Protein AF-A0A6A4VMT6-F1 (afdb_monomer_lite)

Organism: Amphibalanus amphitrite (NCBI:txid1232801)

Sequence (220 aa):
MRPSASLLRFSLVLNACLLFSYGVWYMHQSTVVGFVPEPTAQAAPVARTESYRKAKHLTYPVNVLRNVARETVMTHYVLPSDVELYPSEGLAEQFIDMAKEWTFSKETQQMDVFHVGKRHPPFEKWEPIYICTNQEPAYDERLTWEGKMDKMGQGYTLCIQDYDFMILNNAFLVHKPGIKKYKPDKWRDTLVSKQRRFILSAEKLELERMFGRRKQCNLS

pLDDT: mean 72.96, std 23.83, range [26.11, 97.06]

Secondary structure (DSSP, 8-state):
-PPP----------------S-------S-------PPP---------PPPHHHHTT----HHHHHHHHHHH--SS-B----TTEEPPTTHHHHHHHHGGGTTTS---SS--EEEEE-S-TT-TT------B-SSSPPP-TT--GGGS-TTHHHHHHHHHTT--EEEETT---EETTSSPPP---HHHHHHHHHHHHHIIIIIHHHHHHHH---TT----

Foldseek 3Di:
DDDDDDDDDDDDDPDPPPPDDDDDDDDDDDDDDDDDDDPPPPDPPDDPDDDPCRVVVHFAQVLVVVQVCQVPDPDQKDFDDDPQWDPDDCCVVVVVVVCVVVPPDDDDPDKDQPDKDACFPPNLVPQDRAIDGSPQDGFDSVDTVLLVCRCSLSSLLCRLQPDIDRDIPPDDIDGPPDDDDDDDDPSSVVSNVVVVCCCVPPSVVVSCVPRNDDPRGDRD

Radius of gyration: 21.59 Å; chains: 1; bounding box: 63×49×47 Å

Structure (mmCIF, N/CA/C/O backbone):
data_AF-A0A6A4VMT6-F1
#
_entry.id   AF-A0A6A4VMT6-F1
#
loop_
_atom_site.group_PDB
_atom_site.id
_atom_site.type_symbol
_atom_site.label_atom_id
_atom_site.label_alt_id
_atom_site.label_comp_id
_atom_site.label_asym_id
_atom_site.label_entity_id
_atom_site.label_seq_id
_atom_site.pdbx_PDB_ins_code
_atom_site.Cartn_x
_atom_site.Cartn_y
_atom_site.Cartn_z
_atom_site.occupancy
_atom_site.B_iso_or_equiv
_atom_site.auth_seq_id
_atom_site.auth_comp_id
_atom_site.auth_asym_id
_atom_site.auth_atom_id
_atom_site.pdbx_PDB_model_num
ATOM 1 N N . MET A 1 1 ? -34.919 -7.085 1.263 1.00 31.53 1 MET A N 1
ATOM 2 C CA . MET A 1 1 ? -34.696 -7.229 2.717 1.00 31.53 1 MET A CA 1
ATOM 3 C C . MET A 1 1 ? -33.212 -7.472 2.935 1.00 31.53 1 MET A C 1
ATOM 5 O O . MET A 1 1 ? -32.685 -8.410 2.358 1.00 31.53 1 MET A O 1
ATOM 9 N N . ARG A 1 2 ? -32.523 -6.570 3.642 1.00 27.50 2 ARG A N 1
ATOM 10 C CA . ARG A 1 2 ? -31.093 -6.690 3.975 1.00 27.50 2 ARG A CA 1
ATOM 11 C C . ARG A 1 2 ? -30.975 -7.352 5.352 1.00 27.50 2 ARG A C 1
ATOM 13 O O . ARG A 1 2 ? -31.704 -6.908 6.239 1.00 27.50 2 ARG A O 1
ATOM 20 N N . PRO A 1 3 ? -30.089 -8.331 5.579 1.00 29.89 3 PRO A N 1
ATOM 21 C CA . PRO A 1 3 ? -29.742 -8.705 6.937 1.00 29.89 3 PRO A CA 1
ATOM 22 C C . PRO A 1 3 ? -28.788 -7.657 7.519 1.00 29.89 3 PRO A C 1
ATOM 24 O O . PRO A 1 3 ? -27.796 -7.272 6.901 1.00 29.89 3 PRO A O 1
ATOM 27 N N . SER A 1 4 ? -29.149 -7.181 8.705 1.00 31.58 4 SER A N 1
ATOM 28 C CA . SER A 1 4 ? -28.313 -6.414 9.623 1.00 31.58 4 SER A CA 1
ATOM 29 C C . SER A 1 4 ? -27.162 -7.301 10.107 1.00 31.58 4 SER A C 1
ATOM 31 O O . SER A 1 4 ? -27.402 -8.423 10.546 1.00 31.58 4 SER A O 1
ATOM 33 N N . ALA A 1 5 ? -25.925 -6.814 10.005 1.00 32.22 5 ALA A N 1
ATOM 34 C CA . ALA A 1 5 ? -24.754 -7.475 10.563 1.00 32.22 5 ALA A CA 1
ATOM 35 C C . ALA A 1 5 ? -24.322 -6.731 11.830 1.00 32.22 5 ALA A C 1
ATOM 37 O O . ALA A 1 5 ? -23.569 -5.762 11.783 1.00 32.22 5 ALA A O 1
ATOM 38 N N . SER A 1 6 ? -24.821 -7.197 12.968 1.00 32.19 6 SER A N 1
ATOM 39 C CA . SER A 1 6 ? -24.225 -6.970 14.276 1.00 32.19 6 SER A CA 1
ATOM 40 C C . SER A 1 6 ? -23.925 -8.336 14.887 1.00 32.19 6 SER A C 1
ATOM 42 O O . SER A 1 6 ? -24.836 -9.125 15.112 1.00 32.19 6 SER A O 1
ATOM 44 N N . LEU A 1 7 ? -22.638 -8.630 15.100 1.00 32.06 7 LEU A N 1
ATOM 45 C CA . LEU A 1 7 ? -22.076 -9.157 16.353 1.00 32.06 7 LEU A CA 1
ATOM 46 C C . LEU A 1 7 ? -20.673 -9.740 16.134 1.00 32.06 7 LEU A C 1
ATOM 48 O O . LEU A 1 7 ? -20.460 -10.680 15.372 1.00 32.06 7 LEU A O 1
ATOM 52 N N . LEU A 1 8 ? -19.738 -9.160 16.886 1.00 29.42 8 LEU A N 1
ATOM 53 C CA . LEU A 1 8 ? -18.395 -9.644 17.171 1.00 29.42 8 LEU A CA 1
ATOM 54 C C . LEU A 1 8 ? -18.398 -11.077 17.722 1.00 29.42 8 LEU A C 1
ATOM 56 O O . LEU A 1 8 ? -19.132 -11.367 18.667 1.00 29.42 8 LEU A O 1
ATOM 60 N N . ARG A 1 9 ? -17.454 -11.904 17.258 1.00 29.30 9 ARG A N 1
ATOM 61 C CA . ARG A 1 9 ? -16.748 -12.886 18.099 1.00 29.30 9 ARG A CA 1
ATOM 62 C C . ARG A 1 9 ? -15.278 -12.952 17.682 1.00 29.30 9 ARG A C 1
ATOM 64 O O . ARG A 1 9 ? -14.960 -13.259 16.540 1.00 29.30 9 ARG A O 1
ATOM 71 N N . PHE A 1 10 ? -14.405 -12.631 18.634 1.00 26.11 10 PHE A N 1
ATOM 72 C CA . PHE A 1 10 ? -12.957 -12.800 18.561 1.00 26.11 10 PHE A CA 1
ATOM 73 C C . PHE A 1 10 ? -12.576 -14.282 18.461 1.00 26.11 10 PHE A C 1
ATOM 75 O O . PHE A 1 10 ? -13.151 -15.105 19.168 1.00 26.11 10 PHE A O 1
ATOM 82 N N . SER A 1 11 ? -11.529 -14.573 17.688 1.00 26.58 11 SER A N 1
ATOM 83 C CA . SER A 1 11 ? -10.525 -15.583 18.038 1.00 26.58 11 SER A CA 1
ATOM 84 C C . SER A 1 11 ? -9.233 -15.305 17.267 1.00 26.58 11 SER A C 1
ATOM 86 O O . SER A 1 11 ? -9.195 -15.388 16.041 1.00 26.58 11 SER A O 1
ATOM 88 N N . LEU A 1 12 ? -8.174 -14.972 18.012 1.00 27.58 12 LEU A N 1
ATOM 89 C CA . LEU A 1 12 ? -6.788 -15.056 17.562 1.00 27.58 12 LEU A CA 1
ATOM 90 C C . LEU A 1 12 ? -6.452 -16.517 17.239 1.00 27.58 12 LEU A C 1
ATOM 92 O O . LEU A 1 12 ? -6.581 -17.371 18.111 1.00 27.58 12 LEU A O 1
ATOM 96 N N . VAL A 1 13 ? -5.914 -16.769 16.047 1.00 28.36 13 VAL A N 1
ATOM 97 C CA . VAL A 1 13 ? -4.925 -17.834 15.829 1.00 28.36 13 VAL A CA 1
ATOM 98 C C . VAL A 1 13 ? -3.852 -17.267 14.902 1.00 28.36 13 VAL A C 1
ATOM 100 O O . VAL A 1 13 ? -4.054 -17.146 13.695 1.00 28.36 13 VAL A O 1
ATOM 103 N N . LEU A 1 14 ? -2.706 -16.900 15.480 1.00 33.19 14 LEU A N 1
ATOM 104 C CA . LEU A 1 14 ? -1.452 -16.778 14.742 1.00 33.19 14 LEU A CA 1
ATOM 105 C C . LEU A 1 14 ? -1.051 -18.192 14.314 1.00 33.19 14 LEU A C 1
ATOM 107 O O . LEU A 1 14 ? -0.513 -18.951 15.112 1.00 33.19 14 LEU A O 1
ATOM 111 N N . ASN A 1 15 ? -1.316 -18.545 13.061 1.00 28.58 15 ASN A N 1
ATOM 112 C CA . ASN A 1 15 ? -0.595 -19.623 12.402 1.00 28.58 15 ASN A CA 1
ATOM 113 C C . ASN A 1 15 ? 0.304 -18.987 11.346 1.00 28.58 15 ASN A C 1
ATOM 115 O O . ASN A 1 15 ? -0.103 -18.725 10.216 1.00 28.58 15 ASN A O 1
ATOM 119 N N . ALA A 1 16 ? 1.538 -18.700 11.753 1.00 33.28 16 ALA A N 1
ATOM 120 C CA . ALA A 1 16 ? 2.624 -18.451 10.827 1.00 33.28 16 ALA A CA 1
ATOM 121 C C . ALA A 1 16 ? 2.905 -19.763 10.076 1.00 33.28 16 ALA A C 1
ATOM 123 O O . ALA A 1 16 ? 3.615 -20.633 10.570 1.00 33.28 16 ALA A O 1
ATOM 124 N N . CYS A 1 17 ? 2.327 -19.930 8.887 1.00 29.47 17 CYS A N 1
ATOM 125 C CA . CYS A 1 17 ? 2.749 -20.980 7.965 1.00 29.47 17 CYS A CA 1
ATOM 126 C C . CYS A 1 17 ? 4.058 -20.553 7.289 1.00 29.47 17 CYS A C 1
ATOM 128 O O . CYS A 1 17 ? 4.069 -19.999 6.193 1.00 29.47 17 CYS A O 1
ATOM 130 N N . LEU A 1 18 ? 5.177 -20.836 7.956 1.00 33.78 18 LEU A N 1
ATOM 131 C CA . LEU A 1 18 ? 6.418 -21.172 7.269 1.00 33.78 18 LEU A CA 1
ATOM 132 C C . LEU A 1 18 ? 6.272 -22.622 6.799 1.00 33.78 18 LEU A C 1
ATOM 134 O O . LEU A 1 18 ? 6.445 -23.554 7.579 1.00 33.78 18 LEU A O 1
ATOM 138 N N . LEU A 1 19 ? 5.916 -22.821 5.530 1.00 29.41 19 LEU A N 1
ATOM 139 C CA . LEU A 1 19 ? 6.010 -24.135 4.898 1.00 29.41 19 LEU A CA 1
ATOM 140 C C . LEU A 1 19 ? 7.491 -24.453 4.662 1.00 29.41 19 LEU A C 1
ATOM 142 O O . LEU A 1 19 ? 8.028 -24.199 3.587 1.00 29.41 19 LEU A O 1
ATOM 146 N N . PHE A 1 20 ? 8.150 -25.013 5.676 1.00 31.30 20 PHE A N 1
ATOM 147 C CA . PHE A 1 20 ? 9.255 -25.933 5.443 1.00 31.30 20 PHE A CA 1
ATOM 148 C C . PHE A 1 20 ? 8.680 -27.346 5.430 1.00 31.30 20 PHE A C 1
ATOM 150 O O . PHE A 1 20 ? 8.046 -27.819 6.367 1.00 31.30 20 PHE A O 1
ATOM 157 N N . SER A 1 21 ? 8.839 -27.963 4.272 1.00 33.94 21 SER A N 1
ATOM 158 C CA . SER A 1 21 ? 8.435 -29.310 3.914 1.00 33.94 21 SER A CA 1
ATOM 159 C C . SER A 1 21 ? 8.847 -30.368 4.951 1.00 33.94 21 SER A C 1
ATOM 161 O O . SER A 1 21 ? 10.008 -30.418 5.347 1.00 33.94 21 SER A O 1
ATOM 163 N N . TYR A 1 22 ? 7.885 -31.254 5.245 1.00 36.59 22 TYR A N 1
ATOM 164 C CA . TYR A 1 22 ? 7.943 -32.523 5.994 1.00 36.59 22 TYR A CA 1
ATOM 165 C C . TYR A 1 22 ? 7.885 -32.455 7.533 1.00 36.59 22 TYR A C 1
ATOM 167 O O . TYR A 1 22 ? 8.883 -32.220 8.203 1.00 36.59 22 TYR A O 1
ATOM 175 N N . GLY A 1 23 ? 6.715 -32.804 8.091 1.00 29.08 23 GLY A N 1
ATOM 176 C CA . GLY A 1 23 ? 6.562 -33.188 9.502 1.00 29.08 23 GLY A CA 1
ATOM 177 C C . GLY A 1 23 ? 5.183 -32.874 10.085 1.00 29.08 23 GLY A C 1
ATOM 178 O O . GLY A 1 23 ? 4.964 -31.791 10.612 1.00 29.08 23 GLY A O 1
ATOM 179 N N . VAL A 1 24 ? 4.246 -33.822 10.002 1.00 29.02 24 VAL A N 1
ATOM 180 C CA . VAL A 1 24 ? 2.951 -33.766 10.705 1.00 29.02 24 VAL A CA 1
ATOM 181 C C . VAL A 1 24 ? 3.189 -33.956 12.205 1.00 29.02 24 VAL A C 1
ATOM 183 O O . VAL A 1 24 ? 3.794 -34.953 12.586 1.00 29.02 24 VAL A O 1
ATOM 186 N N . TRP A 1 25 ? 2.657 -33.071 13.054 1.00 30.00 25 TRP A N 1
ATOM 187 C CA . TRP A 1 25 ? 2.558 -33.307 14.499 1.00 30.00 25 TRP A CA 1
ATOM 188 C C . TRP A 1 25 ? 1.161 -32.943 15.012 1.00 30.00 25 TRP A C 1
ATOM 190 O O . TRP A 1 25 ? 0.735 -31.792 14.952 1.00 30.00 25 TRP A O 1
ATOM 200 N N . TYR A 1 26 ? 0.451 -33.953 15.520 1.00 27.95 26 TYR A N 1
ATOM 201 C CA . TYR A 1 26 ? -0.716 -33.797 16.389 1.00 27.95 26 TYR A CA 1
ATOM 202 C C . TYR A 1 26 ? -0.228 -33.524 17.816 1.00 27.95 26 TYR A C 1
ATOM 204 O O . TYR A 1 26 ? 0.659 -34.227 18.296 1.00 27.95 26 TYR A O 1
ATOM 212 N N . MET A 1 27 ? -0.828 -32.559 18.517 1.00 29.61 27 MET A N 1
ATOM 213 C CA . MET A 1 27 ? -0.523 -32.300 19.928 1.00 29.61 27 MET A CA 1
ATOM 214 C C . MET A 1 27 ? -1.701 -32.724 20.812 1.00 29.61 27 MET A C 1
ATOM 216 O O . MET A 1 27 ? -2.751 -32.085 20.816 1.00 29.61 27 MET A O 1
ATOM 220 N N . HIS A 1 28 ? -1.512 -33.813 21.562 1.00 29.50 28 HIS A N 1
ATOM 221 C CA . HIS A 1 28 ? -2.349 -34.210 22.694 1.00 29.50 28 HIS A CA 1
ATOM 222 C C . HIS A 1 28 ? -1.591 -33.880 23.994 1.00 29.50 28 HIS A C 1
ATOM 224 O O . HIS A 1 28 ? -0.421 -34.214 24.122 1.00 29.50 28 HIS A O 1
ATOM 230 N N . GLN A 1 29 ? -2.276 -33.179 24.902 1.00 34.38 29 GLN A N 1
ATOM 231 C CA . GLN A 1 29 ? -2.004 -32.894 26.325 1.00 34.38 29 GLN A CA 1
ATOM 232 C C . GLN A 1 29 ? -0.560 -32.976 26.882 1.00 34.38 29 GLN A C 1
ATOM 234 O O . GLN A 1 29 ? 0.007 -34.043 27.078 1.00 34.38 29 GLN A O 1
ATOM 239 N N . SER A 1 30 ? -0.074 -31.800 27.295 1.00 41.03 30 SER A N 1
ATOM 240 C CA . SER A 1 30 ? 0.683 -31.494 28.521 1.00 41.03 30 SER A CA 1
ATOM 241 C C . SER A 1 30 ? 1.705 -32.511 29.051 1.00 41.03 30 SER A C 1
ATOM 243 O O . SER A 1 30 ? 1.399 -33.333 29.909 1.00 41.03 30 SER A O 1
ATOM 245 N N . THR A 1 31 ? 2.978 -32.316 28.704 1.00 34.50 31 THR A N 1
ATOM 246 C CA . THR A 1 31 ? 4.114 -32.500 29.627 1.00 34.50 31 THR A CA 1
ATOM 247 C C . THR A 1 31 ? 5.222 -31.533 29.204 1.00 34.50 31 THR A C 1
ATOM 249 O O . THR A 1 31 ? 5.621 -31.520 28.043 1.00 34.50 31 THR A O 1
ATOM 252 N N . VAL A 1 32 ? 5.688 -30.678 30.119 1.00 36.62 32 VAL A N 1
ATOM 253 C CA . VAL A 1 32 ? 6.815 -29.765 29.873 1.00 36.62 32 VAL A CA 1
ATOM 254 C C . VAL A 1 32 ? 8.090 -30.603 29.830 1.00 36.62 32 VAL A C 1
ATOM 256 O O . VAL A 1 32 ? 8.606 -31.005 30.869 1.00 36.62 32 VAL A O 1
ATOM 259 N N . VAL A 1 33 ? 8.580 -30.895 28.627 1.00 38.88 33 VAL A N 1
ATOM 260 C CA . VAL A 1 33 ? 9.918 -31.457 28.423 1.00 38.88 33 VAL A CA 1
ATOM 261 C C . VAL A 1 33 ? 10.872 -30.277 28.260 1.00 38.88 33 VAL A C 1
ATOM 263 O O . VAL A 1 33 ? 10.662 -29.420 27.403 1.00 38.88 33 VAL A O 1
ATOM 266 N N . GLY A 1 34 ? 11.868 -30.193 29.142 1.00 33.06 34 GLY A N 1
ATOM 267 C CA . GLY A 1 34 ? 12.856 -29.117 29.160 1.00 33.06 34 GLY A CA 1
ATOM 268 C C . GLY A 1 34 ? 13.545 -28.946 27.806 1.00 33.06 34 GLY A C 1
ATOM 269 O O . GLY A 1 34 ? 13.923 -29.918 27.155 1.00 33.06 34 GLY A O 1
ATOM 270 N N . PHE A 1 35 ? 13.694 -27.691 27.393 1.00 35.53 35 PHE A N 1
ATOM 271 C CA . PHE A 1 35 ? 14.370 -27.298 26.164 1.00 35.53 35 PHE A CA 1
ATOM 272 C C . PHE A 1 35 ? 15.872 -27.594 26.310 1.00 35.53 35 PHE A C 1
ATOM 274 O O . PHE A 1 35 ? 16.590 -26.865 26.992 1.00 35.53 35 PHE A O 1
ATOM 281 N N . VAL A 1 36 ? 16.352 -28.678 25.701 1.00 40.03 36 VAL A N 1
ATOM 282 C CA . VAL A 1 36 ? 17.785 -28.852 25.438 1.00 40.03 36 VAL A CA 1
ATOM 283 C C . VAL A 1 36 ? 18.062 -28.074 24.152 1.00 40.03 36 VAL A C 1
ATOM 285 O O . VAL A 1 36 ? 17.483 -28.427 23.124 1.00 40.03 36 VAL A O 1
ATOM 288 N N . PRO A 1 37 ? 18.867 -26.997 24.168 1.00 43.94 37 PRO A N 1
ATOM 289 C CA . PRO A 1 37 ? 19.218 -26.316 22.933 1.00 43.94 37 PRO A CA 1
ATOM 290 C C . PRO A 1 37 ? 19.998 -27.294 22.050 1.00 43.94 37 PRO A C 1
ATOM 292 O O . PRO A 1 37 ? 21.054 -27.790 22.447 1.00 43.94 37 PRO A O 1
ATOM 295 N N . GLU A 1 38 ? 19.463 -27.590 20.863 1.00 46.59 38 GLU A N 1
ATOM 296 C CA . GLU A 1 38 ? 20.237 -28.249 19.813 1.00 46.59 38 GLU A CA 1
ATOM 297 C C . GLU A 1 38 ? 21.527 -27.448 19.566 1.00 46.59 38 GLU A C 1
ATOM 299 O O . GLU A 1 38 ? 21.501 -26.210 19.649 1.00 46.59 38 GLU A O 1
ATOM 304 N N . PRO A 1 39 ? 22.659 -28.109 19.254 1.00 51.38 39 PRO A N 1
ATOM 305 C CA . PRO A 1 39 ? 23.856 -27.401 18.838 1.00 51.38 39 PRO A CA 1
ATOM 306 C C . PRO A 1 39 ? 23.477 -26.521 17.655 1.00 51.38 39 PRO A C 1
ATOM 308 O O . PRO A 1 39 ? 22.942 -27.002 16.658 1.00 51.38 39 PRO A O 1
ATOM 311 N N . THR A 1 40 ? 23.724 -25.222 17.788 1.00 48.22 40 THR A N 1
ATOM 312 C CA . THR A 1 40 ? 23.464 -24.245 16.743 1.00 48.22 40 THR A CA 1
ATOM 313 C C . THR A 1 40 ? 24.183 -24.685 15.474 1.00 48.22 40 THR A C 1
ATOM 315 O O . THR A 1 40 ? 25.396 -24.530 15.339 1.00 48.22 40 THR A O 1
ATOM 318 N N . ALA A 1 41 ? 23.435 -25.229 14.513 1.00 51.84 41 ALA A N 1
ATOM 319 C CA . ALA A 1 41 ? 23.887 -25.293 13.139 1.00 51.84 41 ALA A CA 1
ATOM 320 C C . ALA A 1 41 ? 24.039 -23.839 12.681 1.00 51.84 41 ALA A C 1
ATOM 322 O O . ALA A 1 41 ? 23.086 -23.189 12.252 1.00 51.84 41 ALA A O 1
ATOM 323 N N . GLN A 1 42 ? 25.235 -23.285 12.862 1.00 53.22 42 GLN A N 1
ATOM 324 C CA . GLN A 1 42 ? 25.606 -22.005 12.288 1.00 53.22 42 GLN A CA 1
ATOM 325 C C . GLN A 1 42 ? 25.515 -22.183 10.779 1.00 53.22 42 GLN A C 1
ATOM 327 O O . GLN A 1 42 ? 26.361 -22.834 10.167 1.00 53.22 42 GLN A O 1
ATOM 332 N N . ALA A 1 43 ? 24.437 -21.662 10.190 1.00 56.66 43 ALA A N 1
ATOM 333 C CA . ALA A 1 43 ? 24.285 -21.611 8.749 1.00 56.66 43 ALA A CA 1
ATOM 334 C C . ALA A 1 43 ? 25.562 -20.986 8.178 1.00 56.66 43 ALA A C 1
ATOM 336 O O . ALA A 1 43 ? 25.926 -19.864 8.543 1.00 56.66 43 ALA A O 1
ATOM 337 N N . ALA A 1 44 ? 26.272 -21.742 7.337 1.00 51.50 44 ALA A N 1
ATOM 338 C CA . ALA A 1 44 ? 27.495 -21.268 6.711 1.00 51.50 44 ALA A CA 1
ATOM 339 C C . ALA A 1 44 ? 27.226 -19.907 6.044 1.00 51.50 44 ALA A C 1
ATOM 341 O O . ALA A 1 44 ? 26.141 -19.715 5.480 1.00 51.50 44 ALA A O 1
ATOM 342 N N . PRO A 1 45 ? 28.171 -18.952 6.091 1.00 56.25 45 PRO A N 1
ATOM 343 C CA . PRO A 1 45 ? 27.996 -17.668 5.436 1.00 56.25 45 PRO A CA 1
ATOM 344 C C . PRO A 1 45 ? 27.839 -17.901 3.931 1.00 56.25 45 PRO A C 1
ATOM 346 O O . PRO A 1 45 ? 28.810 -18.123 3.210 1.00 56.25 45 PRO A O 1
ATOM 349 N N . VAL A 1 46 ? 26.596 -17.872 3.447 1.00 62.03 46 VAL A N 1
ATOM 350 C CA . VAL A 1 46 ? 26.305 -17.910 2.017 1.00 62.03 46 VAL A CA 1
ATOM 351 C C . VAL A 1 46 ? 26.884 -16.628 1.436 1.00 62.03 46 VAL A C 1
ATOM 353 O O . VAL A 1 46 ? 26.418 -15.530 1.753 1.00 62.03 46 VAL A O 1
ATOM 356 N N . ALA A 1 47 ? 27.929 -16.753 0.615 1.00 62.12 47 ALA A N 1
ATOM 357 C CA . ALA A 1 47 ? 28.469 -15.628 -0.133 1.00 62.12 47 ALA A CA 1
ATOM 358 C C . ALA A 1 47 ? 27.305 -14.947 -0.868 1.00 62.12 47 ALA A C 1
ATOM 360 O O . ALA A 1 47 ? 26.606 -15.590 -1.652 1.00 62.12 47 ALA A O 1
ATOM 361 N N . ARG A 1 48 ? 27.048 -13.665 -0.571 1.00 64.50 48 ARG A N 1
ATOM 362 C CA . ARG A 1 48 ? 25.970 -12.887 -1.199 1.00 64.50 48 ARG A CA 1
ATOM 363 C C . ARG A 1 48 ? 26.315 -12.644 -2.666 1.00 64.50 48 ARG A C 1
ATOM 365 O O . ARG A 1 48 ? 26.823 -11.587 -3.030 1.00 64.50 48 ARG A O 1
ATOM 372 N N . THR A 1 49 ? 26.042 -13.631 -3.504 1.00 79.44 49 THR A N 1
ATOM 373 C CA . THR A 1 49 ? 26.035 -13.479 -4.952 1.00 79.44 49 THR A CA 1
ATOM 374 C C . THR A 1 49 ? 24.835 -12.634 -5.366 1.00 79.44 49 THR A C 1
ATOM 376 O O . THR A 1 49 ? 23.817 -12.543 -4.668 1.00 79.44 49 THR A O 1
ATOM 379 N N . GLU A 1 50 ? 24.972 -11.936 -6.490 1.00 81.06 50 GLU A N 1
ATOM 380 C CA . GLU A 1 50 ? 23.864 -11.187 -7.062 1.00 81.06 50 GLU A CA 1
ATOM 381 C C . GLU A 1 50 ? 22.715 -12.145 -7.396 1.00 81.06 50 GLU A C 1
ATOM 383 O O . GLU A 1 50 ? 22.913 -13.182 -8.029 1.00 81.06 50 GLU A O 1
ATOM 388 N N . SER A 1 51 ? 21.498 -11.819 -6.952 1.00 86.19 51 SER A N 1
ATOM 389 C CA . SER A 1 51 ? 20.353 -12.675 -7.244 1.00 86.19 51 SER A CA 1
ATOM 390 C C . SER A 1 51 ? 20.047 -12.663 -8.739 1.00 86.19 51 SER A C 1
ATOM 392 O O . SER A 1 51 ? 20.167 -11.628 -9.396 1.00 86.19 51 SER A O 1
ATOM 394 N N . TYR A 1 52 ? 19.561 -13.789 -9.266 1.00 90.50 52 TYR A N 1
ATOM 395 C CA . TYR A 1 52 ? 19.157 -13.915 -10.671 1.00 90.50 52 TYR A CA 1
ATOM 396 C C . TYR A 1 52 ? 18.249 -12.762 -11.134 1.00 90.50 52 TYR A C 1
ATOM 398 O O . TYR A 1 52 ? 18.434 -12.200 -12.210 1.00 90.50 52 TYR A O 1
ATOM 406 N N . ARG A 1 53 ? 17.310 -12.349 -10.271 1.00 90.06 53 ARG A N 1
ATOM 407 C CA . ARG A 1 53 ? 16.413 -11.209 -10.503 1.00 90.06 53 ARG A CA 1
ATOM 408 C C . ARG A 1 53 ? 17.173 -9.912 -10.786 1.00 90.06 53 ARG A C 1
ATOM 410 O O . ARG A 1 53 ? 16.810 -9.195 -11.714 1.00 90.06 53 ARG A O 1
ATOM 417 N N . LYS A 1 54 ? 18.204 -9.613 -9.989 1.00 86.56 54 LYS A N 1
ATOM 418 C CA . LYS A 1 54 ? 19.037 -8.418 -10.168 1.00 86.56 54 LYS A CA 1
ATOM 419 C C . LYS A 1 54 ? 19.895 -8.534 -11.425 1.00 86.56 54 LYS A C 1
ATOM 421 O O . LYS A 1 54 ? 19.819 -7.647 -12.267 1.00 86.56 54 LYS A O 1
ATOM 426 N N . ALA A 1 55 ? 20.562 -9.674 -11.610 1.00 89.56 55 ALA A N 1
ATOM 427 C CA . ALA A 1 55 ? 21.406 -9.942 -12.776 1.00 89.56 55 ALA A CA 1
ATOM 428 C C . ALA A 1 55 ? 20.647 -9.852 -14.117 1.00 89.56 55 ALA A C 1
ATOM 430 O O . ALA A 1 55 ? 21.241 -9.587 -15.159 1.00 89.56 55 ALA A O 1
ATOM 431 N N . LYS A 1 56 ? 19.329 -10.091 -14.110 1.00 92.50 56 LYS A N 1
ATOM 432 C CA . LYS A 1 56 ? 18.459 -10.018 -15.294 1.00 92.50 56 LYS A CA 1
ATOM 433 C C . LYS A 1 56 ? 17.560 -8.780 -15.343 1.00 92.50 56 LYS A C 1
ATOM 435 O O . LYS A 1 56 ? 16.717 -8.706 -16.230 1.00 92.50 56 LYS A O 1
ATOM 440 N N . HIS A 1 57 ? 17.715 -7.827 -14.421 1.00 89.94 57 HIS A N 1
ATOM 441 C CA . HIS A 1 57 ? 16.860 -6.635 -14.322 1.00 89.94 57 HIS A CA 1
ATOM 442 C C . HIS A 1 57 ? 15.355 -6.960 -14.342 1.00 89.94 57 HIS A C 1
ATOM 444 O O . HIS A 1 57 ? 14.560 -6.289 -15.002 1.00 89.94 57 HIS A O 1
ATOM 450 N N . LEU A 1 58 ? 14.956 -8.013 -13.627 1.00 93.19 58 LEU A N 1
ATOM 451 C CA . LEU A 1 58 ? 13.561 -8.435 -13.540 1.00 93.19 58 LEU A CA 1
ATOM 452 C C . LEU A 1 58 ? 12.835 -7.674 -12.425 1.00 93.19 58 LEU A C 1
ATOM 454 O O . LEU A 1 58 ? 13.330 -7.540 -11.297 1.00 93.19 58 LEU A O 1
ATOM 458 N N . THR A 1 59 ? 11.625 -7.216 -12.731 1.00 94.38 59 THR A N 1
ATOM 459 C CA . THR A 1 59 ? 10.731 -6.590 -11.755 1.00 94.38 59 THR A CA 1
ATOM 460 C C . THR A 1 59 ? 10.192 -7.611 -10.763 1.00 94.38 59 THR A C 1
ATOM 462 O O . THR A 1 59 ? 9.985 -8.775 -11.105 1.00 94.38 59 THR A O 1
ATOM 465 N N . TYR A 1 60 ? 9.945 -7.180 -9.529 1.00 94.00 60 TYR A N 1
ATOM 466 C CA . TYR A 1 60 ? 9.339 -8.017 -8.503 1.00 94.00 60 TYR A CA 1
ATOM 467 C C . TYR A 1 60 ? 7.800 -7.920 -8.576 1.00 94.00 60 TYR A C 1
ATOM 469 O O . TYR A 1 60 ? 7.257 -6.831 -8.336 1.00 94.00 60 TYR A O 1
ATOM 477 N N . PRO A 1 61 ? 7.086 -9.021 -8.904 1.00 95.25 61 PRO A N 1
ATOM 478 C CA . PRO A 1 61 ? 5.637 -9.031 -9.125 1.00 95.25 61 PRO A CA 1
ATOM 479 C C . PRO A 1 61 ? 4.876 -9.073 -7.792 1.00 95.25 61 PRO A C 1
ATOM 481 O O . PRO A 1 61 ? 4.197 -10.037 -7.452 1.00 95.25 61 PRO A O 1
ATOM 484 N N . VAL A 1 62 ? 5.038 -8.024 -6.990 1.00 94.38 62 VAL A N 1
ATOM 485 C CA . VAL A 1 62 ? 4.585 -8.002 -5.596 1.00 94.38 62 VAL A CA 1
ATOM 486 C C . VAL A 1 62 ? 3.072 -8.186 -5.444 1.00 94.38 62 VAL A C 1
ATOM 488 O O . VAL A 1 62 ? 2.644 -8.852 -4.507 1.00 94.38 62 VAL A O 1
ATOM 491 N N . ASN A 1 63 ? 2.264 -7.655 -6.365 1.00 95.75 63 ASN A N 1
ATOM 492 C CA . ASN A 1 63 ? 0.805 -7.766 -6.293 1.00 95.75 63 ASN A CA 1
ATOM 493 C C . ASN A 1 63 ? 0.288 -9.150 -6.683 1.00 95.75 63 ASN A C 1
ATOM 495 O O . ASN A 1 63 ? -0.602 -9.651 -6.006 1.00 95.75 63 ASN A O 1
ATOM 499 N N . VAL A 1 64 ? 0.921 -9.809 -7.660 1.00 96.69 64 VAL A N 1
ATOM 500 C CA . VAL A 1 64 ? 0.656 -11.228 -7.959 1.00 96.69 64 VAL A CA 1
ATOM 501 C C . VAL A 1 64 ? 0.887 -12.066 -6.704 1.00 96.69 64 VAL A C 1
ATOM 503 O O . VAL A 1 64 ? 0.029 -12.837 -6.293 1.00 96.69 64 VAL A O 1
ATOM 506 N N . LEU A 1 65 ? 2.025 -11.864 -6.034 1.00 94.62 65 LEU A N 1
ATOM 507 C CA . LEU A 1 65 ? 2.356 -12.615 -4.821 1.00 94.62 65 LEU A CA 1
ATOM 508 C C . LEU A 1 65 ? 1.379 -12.328 -3.671 1.00 94.62 65 LEU A C 1
ATOM 510 O O . LEU A 1 65 ? 1.044 -13.244 -2.925 1.00 94.62 65 LEU A O 1
ATOM 514 N N . ARG A 1 66 ? 0.889 -11.086 -3.539 1.00 93.62 66 ARG A N 1
ATOM 515 C CA . ARG A 1 66 ? -0.157 -10.744 -2.561 1.00 93.62 66 ARG A CA 1
ATOM 516 C C . ARG A 1 66 ? -1.471 -11.452 -2.864 1.00 93.62 66 ARG A C 1
ATOM 518 O O . ARG A 1 66 ? -2.061 -11.995 -1.938 1.00 93.62 66 ARG A O 1
ATOM 525 N N . ASN A 1 67 ? -1.920 -11.454 -4.116 1.00 95.31 67 ASN A N 1
ATOM 526 C CA . ASN A 1 67 ? -3.172 -12.107 -4.497 1.00 95.31 67 ASN A CA 1
ATOM 527 C C . ASN A 1 67 ? -3.087 -13.622 -4.295 1.00 95.31 67 ASN A C 1
ATOM 529 O O . ASN A 1 67 ? -3.930 -14.173 -3.597 1.00 95.31 67 ASN A O 1
ATOM 533 N N . VAL A 1 68 ? -2.013 -14.268 -4.763 1.00 95.00 68 VAL A N 1
ATOM 534 C CA . VAL A 1 68 ? -1.792 -15.708 -4.543 1.00 95.00 68 VAL A CA 1
ATOM 535 C C . VAL A 1 68 ? -1.789 -16.043 -3.048 1.00 95.00 68 VAL A C 1
ATOM 537 O O . VAL A 1 68 ? -2.432 -17.003 -2.627 1.00 95.00 68 VAL A O 1
ATOM 540 N N . ALA A 1 69 ? -1.116 -15.241 -2.216 1.00 91.50 69 ALA A N 1
ATOM 541 C CA . ALA A 1 69 ? -1.112 -15.455 -0.769 1.00 91.50 69 ALA A CA 1
ATOM 542 C C . ALA A 1 69 ? -2.508 -15.284 -0.144 1.00 91.50 69 ALA A C 1
ATOM 544 O O . ALA A 1 69 ? -2.873 -16.047 0.745 1.00 91.50 69 ALA A O 1
ATOM 545 N N . ARG A 1 70 ? -3.302 -14.311 -0.611 1.00 89.94 70 ARG A N 1
ATOM 546 C CA . ARG A 1 70 ? -4.673 -14.079 -0.129 1.00 89.94 70 ARG A CA 1
ATOM 547 C C . ARG A 1 70 ? -5.629 -15.199 -0.529 1.00 89.94 70 ARG A C 1
ATOM 549 O O . ARG A 1 70 ? -6.449 -15.603 0.283 1.00 89.94 70 ARG A O 1
ATOM 556 N N . GLU A 1 71 ? -5.502 -15.724 -1.742 1.00 90.81 71 GLU A N 1
ATOM 557 C CA . GLU A 1 71 ? -6.356 -16.805 -2.247 1.00 90.81 71 GLU A CA 1
ATOM 558 C C . GLU A 1 71 ? -6.053 -18.163 -1.608 1.00 90.81 71 GLU A C 1
ATOM 560 O O . GLU A 1 71 ? -6.929 -19.021 -1.535 1.00 90.81 71 GLU A O 1
ATOM 565 N N . THR A 1 72 ? -4.820 -18.370 -1.142 1.00 91.88 72 THR A N 1
ATOM 566 C CA . THR A 1 72 ? -4.363 -19.670 -0.621 1.00 91.88 72 THR A CA 1
ATOM 567 C C . THR A 1 72 ? -4.373 -19.769 0.902 1.00 91.88 72 THR A C 1
ATOM 569 O O . THR A 1 72 ? -4.171 -20.853 1.454 1.00 91.88 72 THR A O 1
ATOM 572 N N . VAL A 1 73 ? -4.608 -18.662 1.607 1.00 83.62 73 VAL A N 1
ATOM 573 C CA . VAL A 1 73 ? -4.636 -18.646 3.069 1.00 83.62 73 VAL A CA 1
ATOM 574 C C . VAL A 1 73 ? -5.887 -19.350 3.607 1.00 83.62 73 VAL A C 1
ATOM 576 O O . VAL A 1 73 ? -6.999 -19.153 3.129 1.00 83.62 73 VAL A O 1
ATOM 579 N N . MET A 1 74 ? -5.711 -20.182 4.636 1.00 79.06 74 MET A N 1
ATOM 580 C CA . MET A 1 74 ? -6.827 -20.908 5.263 1.00 79.06 74 MET A CA 1
ATOM 581 C C . MET A 1 74 ? -7.538 -20.100 6.359 1.00 79.06 74 MET A C 1
ATOM 583 O O . MET A 1 74 ? -8.612 -20.485 6.819 1.00 79.06 74 MET A O 1
ATOM 587 N N . THR A 1 75 ? -6.929 -19.008 6.829 1.00 71.56 75 THR A N 1
ATOM 588 C CA . THR A 1 75 ? -7.493 -18.153 7.876 1.00 71.56 75 THR A CA 1
ATOM 589 C C . THR A 1 75 ? -8.447 -17.125 7.283 1.00 71.56 75 THR A C 1
ATOM 591 O O . THR A 1 75 ? -8.257 -16.635 6.176 1.00 71.56 75 THR A O 1
ATOM 594 N N . HIS A 1 76 ? -9.473 -16.758 8.049 1.00 71.75 76 HIS A N 1
ATOM 595 C CA . HIS A 1 76 ? -10.452 -15.763 7.608 1.00 71.75 76 HIS A CA 1
ATOM 596 C C . HIS A 1 76 ? -9.855 -14.352 7.484 1.00 71.75 76 HIS A C 1
ATOM 598 O O . HIS A 1 76 ? -10.213 -13.595 6.583 1.00 71.75 76 HIS A O 1
ATOM 604 N N . TYR A 1 77 ? -8.939 -14.020 8.394 1.00 77.38 77 TYR A N 1
ATOM 605 C CA . TYR A 1 77 ? -8.239 -12.743 8.425 1.00 77.38 77 TYR A CA 1
ATOM 606 C C . TYR A 1 77 ? -6.813 -12.903 7.908 1.00 77.38 77 TYR A C 1
ATOM 608 O O . TYR A 1 77 ? -6.147 -13.904 8.192 1.00 77.38 77 TYR A O 1
ATOM 616 N N . VAL A 1 78 ? -6.349 -11.893 7.179 1.00 79.38 78 VAL A N 1
ATOM 617 C CA . VAL A 1 78 ? -5.042 -11.854 6.525 1.00 79.38 78 VAL A CA 1
ATOM 618 C C . VAL A 1 78 ? -4.368 -10.530 6.854 1.00 79.38 78 VAL A C 1
ATOM 620 O O . VAL A 1 78 ? -4.965 -9.469 6.705 1.00 79.38 78 VAL A O 1
ATOM 623 N N . LEU A 1 79 ? -3.108 -10.577 7.284 1.00 83.50 79 LEU A N 1
ATOM 624 C CA . LEU A 1 79 ? -2.287 -9.389 7.519 1.00 83.50 79 LEU A CA 1
ATOM 625 C C . LEU A 1 79 ? -1.139 -9.350 6.496 1.00 83.50 79 LEU A C 1
ATOM 627 O O . LEU A 1 79 ? -0.112 -9.997 6.713 1.00 83.50 79 LEU A O 1
ATOM 631 N N . PRO A 1 80 ? -1.279 -8.618 5.375 1.00 82.94 80 PRO A N 1
ATOM 632 C CA . PRO A 1 80 ? -0.207 -8.453 4.403 1.00 82.94 80 PRO A CA 1
ATOM 633 C C . PRO A 1 80 ? 0.892 -7.541 4.969 1.00 82.94 80 PRO A C 1
ATOM 635 O O . PRO A 1 80 ? 0.829 -6.318 4.846 1.00 82.94 80 PRO A O 1
ATOM 638 N N . SER A 1 81 ? 1.916 -8.141 5.577 1.00 81.56 81 SER A N 1
ATOM 639 C CA . SER A 1 81 ? 3.088 -7.432 6.102 1.00 81.56 81 SER A CA 1
ATOM 640 C C . SER A 1 81 ? 4.287 -7.547 5.157 1.00 81.56 81 SER A C 1
ATOM 642 O O . SER A 1 81 ? 4.519 -8.592 4.547 1.00 81.56 81 SER A O 1
ATOM 644 N N . ASP A 1 82 ? 5.073 -6.476 5.041 1.00 76.44 82 ASP A N 1
ATOM 645 C CA . ASP A 1 82 ? 6.380 -6.552 4.388 1.00 76.44 82 ASP A CA 1
ATOM 646 C C . ASP A 1 82 ? 7.338 -7.350 5.301 1.00 76.44 82 ASP A C 1
ATOM 648 O O . ASP A 1 82 ? 7.306 -7.190 6.516 1.00 76.44 82 ASP A O 1
ATOM 652 N N . VAL A 1 83 ? 8.232 -8.173 4.738 1.00 75.62 83 VAL A N 1
ATOM 653 C CA . VAL A 1 83 ? 9.144 -9.040 5.526 1.00 75.62 83 VAL A CA 1
ATOM 654 C C . VAL A 1 83 ? 10.038 -8.276 6.512 1.00 75.62 83 VAL A C 1
ATOM 656 O O . VAL A 1 83 ? 10.455 -8.824 7.518 1.00 75.62 83 VAL A O 1
ATOM 659 N N . GLU A 1 84 ? 10.322 -7.002 6.238 1.00 68.81 84 GLU A N 1
ATOM 660 C CA . GLU A 1 84 ? 11.155 -6.143 7.093 1.00 68.81 84 GLU A CA 1
ATOM 661 C C . GLU A 1 84 ? 10.372 -5.480 8.239 1.00 68.81 84 GLU A C 1
ATOM 663 O O . GLU A 1 84 ? 10.937 -4.720 9.032 1.00 68.81 84 GLU A O 1
ATOM 668 N N . LEU A 1 85 ? 9.062 -5.723 8.297 1.00 69.06 85 LEU A N 1
ATOM 669 C CA . LEU A 1 85 ? 8.180 -5.251 9.348 1.00 69.06 85 LEU A CA 1
ATOM 670 C C . LEU A 1 85 ? 7.978 -6.376 10.344 1.00 69.06 85 LEU A C 1
ATOM 672 O O . LEU A 1 85 ? 7.185 -7.296 10.137 1.00 69.06 85 LEU A O 1
ATOM 676 N N . TYR A 1 86 ? 8.716 -6.267 11.435 1.00 65.00 86 TYR A N 1
ATOM 677 C CA . TYR A 1 86 ? 8.625 -7.191 12.542 1.00 65.00 86 TYR A CA 1
ATOM 678 C C . TYR A 1 86 ? 7.802 -6.532 13.650 1.00 65.00 86 TYR A C 1
ATOM 680 O O . TYR A 1 86 ? 7.895 -5.312 13.847 1.00 65.00 86 TYR A O 1
ATOM 688 N N . PRO A 1 87 ? 7.018 -7.306 14.413 1.00 54.38 87 PRO A N 1
ATOM 689 C CA . PRO A 1 87 ? 6.680 -6.869 15.755 1.00 54.38 87 PRO A CA 1
ATOM 690 C C . PRO A 1 87 ? 8.011 -6.697 16.493 1.00 54.38 87 PRO A C 1
ATOM 692 O O . PRO A 1 87 ? 8.843 -7.605 16.505 1.00 54.38 87 PRO A O 1
ATOM 695 N N . SER A 1 88 ? 8.291 -5.509 17.010 1.00 46.78 88 SER A N 1
ATOM 696 C CA . SER A 1 88 ? 9.588 -5.263 17.644 1.00 46.78 88 SER A CA 1
ATOM 697 C C . SER A 1 88 ? 9.732 -6.083 18.921 1.00 46.78 88 SER A C 1
ATOM 699 O O . SER A 1 88 ? 8.857 -6.097 19.785 1.00 46.78 88 SER A O 1
ATOM 701 N N . GLU A 1 89 ? 10.877 -6.737 19.056 1.00 43.97 89 GLU A N 1
ATOM 702 C CA . GLU A 1 89 ? 11.332 -7.315 20.315 1.00 43.97 89 GLU A CA 1
ATOM 703 C C . GLU A 1 89 ? 11.653 -6.169 21.287 1.00 43.97 89 GLU A C 1
ATOM 705 O O . GLU A 1 89 ? 12.342 -5.218 20.913 1.00 43.97 89 GLU A O 1
ATOM 710 N N . GLY A 1 90 ? 11.079 -6.192 22.494 1.00 48.97 90 GLY A N 1
ATOM 711 C CA . GLY A 1 90 ? 11.184 -5.067 23.434 1.00 48.97 90 GLY A CA 1
ATOM 712 C C . GLY A 1 90 ? 10.445 -3.794 22.989 1.00 48.97 90 GLY A C 1
ATOM 713 O O . GLY A 1 90 ? 10.701 -2.721 23.529 1.00 48.97 90 GLY A O 1
ATOM 714 N N . LEU A 1 91 ? 9.519 -3.882 22.018 1.00 53.53 91 LEU A N 1
ATOM 715 C CA . LEU A 1 91 ? 8.713 -2.737 21.566 1.00 53.53 91 LEU A CA 1
ATOM 716 C C . LEU A 1 91 ? 7.995 -2.049 22.712 1.00 53.53 91 LEU A C 1
ATOM 718 O O . LEU A 1 91 ? 7.973 -0.831 22.747 1.00 53.53 91 LEU A O 1
ATOM 722 N N . ALA A 1 92 ? 7.409 -2.823 23.625 1.00 48.91 92 ALA A N 1
ATOM 723 C CA . ALA A 1 92 ? 6.709 -2.274 24.775 1.00 48.91 92 ALA A CA 1
ATOM 724 C C . ALA A 1 92 ? 7.638 -1.362 25.589 1.00 48.91 92 ALA A C 1
ATOM 726 O O . ALA A 1 92 ? 7.258 -0.250 25.920 1.00 48.91 92 ALA A O 1
ATOM 727 N N . GLU A 1 93 ? 8.884 -1.773 25.819 1.00 50.81 93 GLU A N 1
ATOM 728 C CA . GLU A 1 93 ? 9.859 -1.005 26.600 1.00 50.81 93 GLU A CA 1
ATOM 729 C C . GLU A 1 93 ? 10.325 0.261 25.861 1.00 50.81 93 GLU A C 1
ATOM 731 O O . GLU A 1 93 ? 10.312 1.350 26.430 1.00 50.81 93 GLU A O 1
ATOM 736 N N . GLN A 1 94 ? 10.651 0.159 24.567 1.00 51.88 94 GLN A N 1
ATOM 737 C CA . GLN A 1 94 ? 11.070 1.317 23.758 1.00 51.88 94 GLN A CA 1
ATOM 738 C C . GLN A 1 94 ? 9.910 2.284 23.467 1.00 51.88 94 GLN A C 1
ATOM 740 O O . GLN A 1 94 ? 10.108 3.496 23.372 1.00 51.88 94 GLN A O 1
ATOM 745 N N . PHE A 1 95 ? 8.689 1.759 23.349 1.00 48.34 95 PHE A N 1
ATOM 746 C CA . PHE A 1 95 ? 7.460 2.537 23.255 1.00 48.34 95 PHE A CA 1
ATOM 747 C C . PHE A 1 95 ? 7.169 3.250 24.574 1.00 48.34 95 PHE A C 1
ATOM 749 O O . PHE A 1 95 ? 6.840 4.424 24.525 1.00 48.34 95 PHE A O 1
ATOM 756 N N . ILE A 1 96 ? 7.370 2.612 25.734 1.00 47.38 96 ILE A N 1
ATOM 757 C CA . ILE A 1 96 ? 7.261 3.249 27.059 1.00 47.38 96 ILE A CA 1
ATOM 758 C C . ILE A 1 96 ? 8.256 4.411 27.197 1.00 47.38 96 ILE A C 1
ATOM 760 O O . ILE A 1 96 ? 7.898 5.466 27.723 1.00 47.38 96 ILE A O 1
ATOM 764 N N . ASP A 1 97 ? 9.480 4.268 26.683 1.00 50.69 97 ASP A N 1
ATOM 765 C CA . ASP A 1 97 ? 10.473 5.348 26.687 1.00 50.69 97 ASP A CA 1
ATOM 766 C C . ASP A 1 97 ? 10.108 6.506 25.745 1.00 50.69 97 ASP A C 1
ATOM 768 O O . ASP A 1 97 ? 10.254 7.669 26.122 1.00 50.69 97 ASP A O 1
ATOM 772 N N . MET A 1 98 ? 9.577 6.208 24.555 1.00 44.44 98 MET A N 1
ATOM 773 C CA . MET A 1 98 ? 9.067 7.205 23.601 1.00 44.44 98 MET A CA 1
ATOM 774 C C . MET A 1 98 ? 7.763 7.870 24.090 1.00 44.44 98 MET A C 1
ATOM 776 O O . MET A 1 98 ? 7.537 9.058 23.865 1.00 44.44 98 MET A O 1
ATOM 780 N N . ALA A 1 99 ? 6.912 7.128 24.799 1.00 47.81 99 ALA A N 1
ATOM 781 C CA . ALA A 1 99 ? 5.618 7.562 25.318 1.00 47.81 99 ALA A CA 1
ATOM 782 C C . ALA A 1 99 ? 5.728 8.454 26.561 1.00 47.81 99 ALA A C 1
ATOM 784 O O . ALA A 1 99 ? 4.711 8.973 27.017 1.00 47.81 99 ALA A O 1
ATOM 785 N N . LYS A 1 100 ? 6.939 8.719 27.073 1.00 50.22 100 LYS A N 1
ATOM 786 C CA . LYS A 1 100 ? 7.170 9.714 28.134 1.00 50.22 100 LYS A CA 1
ATOM 787 C C . LYS A 1 100 ? 6.664 11.114 27.757 1.00 50.22 100 LYS A C 1
ATOM 789 O O . LYS A 1 100 ? 6.321 11.865 28.663 1.00 50.22 100 LYS A O 1
ATOM 794 N N . GLU A 1 101 ? 6.509 11.423 26.465 1.00 48.66 101 GLU A N 1
ATOM 795 C CA . GLU A 1 101 ? 5.839 12.642 25.970 1.00 48.66 101 GLU A CA 1
ATOM 796 C C . GLU A 1 101 ? 4.317 12.475 25.708 1.00 48.66 101 GLU A C 1
ATOM 798 O O . GLU A 1 101 ? 3.602 13.466 25.595 1.00 48.66 101 GLU A O 1
ATOM 803 N N . TRP A 1 102 ? 3.790 11.242 25.643 1.00 44.78 102 TRP A N 1
ATOM 804 C CA . TRP A 1 102 ? 2.373 10.891 25.373 1.00 44.78 102 TRP A CA 1
ATOM 805 C C . TRP A 1 102 ? 1.582 10.486 26.644 1.00 44.78 102 TRP A C 1
ATOM 807 O O . TRP A 1 102 ? 0.400 10.125 26.582 1.00 44.78 102 TRP A O 1
ATOM 817 N N . THR A 1 103 ? 2.229 10.583 27.809 1.00 44.75 103 THR A N 1
ATOM 818 C CA . THR A 1 103 ? 1.845 10.094 29.152 1.00 44.75 103 THR A CA 1
ATOM 819 C C . THR A 1 103 ? 0.550 10.657 29.748 1.00 44.75 103 THR A C 1
ATOM 821 O O . THR A 1 103 ? 0.131 10.212 30.814 1.00 44.75 103 THR A O 1
ATOM 824 N N . PHE A 1 104 ? -0.129 11.603 29.095 1.00 53.47 104 PHE A N 1
ATOM 825 C CA . PHE A 1 104 ? -1.404 12.142 29.592 1.00 53.47 104 PHE A CA 1
ATOM 826 C C . PHE A 1 104 ? -2.639 11.360 29.119 1.00 53.47 104 PHE A C 1
ATOM 828 O O . PHE A 1 104 ? -3.757 11.671 29.530 1.00 53.47 104 PHE A O 1
ATOM 835 N N . SER A 1 105 ? -2.462 10.338 28.277 1.00 51.06 105 SER A N 1
ATOM 836 C CA . SER A 1 105 ? -3.544 9.435 27.870 1.00 51.06 105 SER A CA 1
ATOM 837 C C . SER A 1 105 ? -3.571 8.176 28.748 1.00 51.06 105 SER A C 1
ATOM 839 O O . SER A 1 105 ? -2.530 7.614 29.078 1.00 51.06 105 SER A O 1
ATOM 841 N N . LYS A 1 106 ? -4.763 7.732 29.173 1.00 54.78 106 LYS A N 1
ATOM 842 C CA . LYS A 1 106 ? -4.919 6.468 29.914 1.00 54.78 106 LYS A CA 1
ATOM 843 C C . LYS A 1 106 ? -4.622 5.297 28.977 1.00 54.78 106 LYS A C 1
ATOM 845 O O . LYS A 1 106 ? -5.418 5.016 28.085 1.00 54.78 106 LYS A O 1
ATOM 850 N N . GLU A 1 107 ? -3.507 4.612 29.203 1.00 57.47 107 GLU A N 1
ATOM 851 C CA . GLU A 1 107 ? -3.167 3.379 28.495 1.00 57.47 107 GLU A CA 1
ATOM 852 C C . GLU A 1 107 ? -4.121 2.249 28.912 1.00 57.47 107 GLU A C 1
ATOM 854 O O . GLU A 1 107 ? -4.353 2.008 30.100 1.00 57.47 107 GLU A O 1
ATOM 859 N N . THR A 1 108 ? -4.710 1.563 27.933 1.00 59.88 108 THR A N 1
ATOM 860 C CA . THR A 1 108 ? -5.508 0.356 28.169 1.00 59.88 108 THR A CA 1
ATOM 861 C C . THR A 1 108 ? -4.640 -0.863 27.892 1.00 59.88 108 THR A C 1
ATOM 863 O O . THR A 1 108 ? -3.992 -0.927 26.855 1.00 59.88 108 THR A O 1
ATOM 866 N N . GLN A 1 109 ? -4.657 -1.870 28.768 1.00 60.53 109 GLN A N 1
ATOM 867 C CA . GLN A 1 109 ? -3.923 -3.131 28.545 1.00 60.53 109 GLN A CA 1
ATOM 868 C C . GLN A 1 109 ? -4.493 -3.971 27.385 1.00 60.53 109 GLN A C 1
ATOM 870 O O . GLN A 1 109 ? -3.872 -4.935 26.945 1.00 60.53 109 GLN A O 1
ATOM 875 N N . GLN A 1 110 ? -5.683 -3.621 26.895 1.00 64.75 110 GLN A N 1
ATOM 876 C CA . GLN A 1 110 ? -6.370 -4.307 25.809 1.00 64.75 110 GLN A CA 1
ATOM 877 C C . GLN A 1 110 ? -6.179 -3.557 24.484 1.00 64.75 110 GLN A C 1
ATOM 879 O O . GLN A 1 110 ? -6.190 -2.325 24.459 1.00 64.75 110 GLN A O 1
ATOM 884 N N . MET A 1 111 ? -6.009 -4.317 23.398 1.00 68.38 111 MET A N 1
ATOM 885 C CA . MET A 1 111 ? -6.070 -3.813 22.024 1.00 68.38 111 MET A CA 1
ATOM 886 C C . MET A 1 111 ? -7.533 -3.550 21.653 1.00 68.38 111 MET A C 1
ATOM 888 O O . MET A 1 111 ? -8.356 -4.467 21.692 1.00 68.38 111 MET A O 1
ATOM 892 N N . ASP A 1 112 ? -7.836 -2.310 21.296 1.00 70.56 112 ASP A N 1
ATOM 893 C CA . ASP A 1 112 ? -9.163 -1.806 20.955 1.00 70.56 112 ASP A CA 1
ATOM 894 C C . ASP A 1 112 ? -9.076 -0.802 19.790 1.00 70.56 112 ASP A C 1
ATOM 896 O O . ASP A 1 112 ? -7.995 -0.348 19.399 1.00 70.56 112 ASP A O 1
ATOM 900 N N . VAL A 1 113 ? -10.222 -0.453 19.209 1.00 77.88 113 VAL A N 1
ATOM 901 C CA . VAL A 1 113 ? -10.320 0.580 18.179 1.00 77.88 113 VAL A CA 1
ATOM 902 C C . VAL A 1 113 ? -10.150 1.948 18.830 1.00 77.88 113 VAL A C 1
ATOM 904 O O . VAL A 1 113 ? -11.059 2.482 19.459 1.00 77.88 113 VAL A O 1
ATOM 907 N N . PHE A 1 114 ? -8.977 2.541 18.637 1.00 77.81 114 PHE A N 1
ATOM 908 C CA . PHE A 1 114 ? -8.668 3.880 19.127 1.00 77.81 114 PHE A CA 1
ATOM 909 C C . PHE A 1 114 ? -9.242 4.976 18.228 1.00 77.81 114 PHE A C 1
ATOM 911 O O . PHE A 1 114 ? -9.676 6.023 18.706 1.00 77.81 114 PHE A O 1
ATOM 918 N N . HIS A 1 115 ? -9.247 4.751 16.914 1.00 81.81 115 HIS A N 1
ATOM 919 C CA . HIS A 1 115 ? -9.763 5.719 15.954 1.00 81.81 115 HIS A CA 1
ATOM 920 C C . HIS A 1 115 ? -10.386 5.022 14.749 1.00 81.81 115 HIS A C 1
ATOM 922 O O . HIS A 1 115 ? -9.902 3.985 14.307 1.00 81.81 115 HIS A O 1
ATOM 928 N N . VAL A 1 116 ? -11.433 5.618 14.184 1.00 87.94 116 VAL A N 1
ATOM 929 C CA . VAL A 1 116 ? -12.006 5.195 12.904 1.00 87.94 116 VAL A CA 1
ATOM 930 C C . VAL A 1 116 ? -11.819 6.333 11.915 1.00 87.94 116 VAL A C 1
ATOM 932 O O . VAL A 1 116 ? -12.340 7.428 12.118 1.00 87.94 116 VAL A O 1
ATOM 935 N N . GLY A 1 117 ? -11.040 6.076 10.867 1.00 88.69 117 GLY A N 1
ATOM 936 C CA . GLY A 1 117 ? -10.655 7.069 9.873 1.00 88.69 117 GLY A CA 1
ATOM 937 C C . GLY A 1 117 ? -11.100 6.709 8.459 1.00 88.69 117 GLY A C 1
ATOM 938 O O . GLY A 1 117 ? -11.363 5.552 8.130 1.00 88.69 117 GLY A O 1
ATOM 939 N N . LYS A 1 118 ? -11.121 7.720 7.589 1.00 93.44 118 LYS A N 1
ATOM 940 C CA . LYS A 1 118 ? -11.321 7.576 6.142 1.00 93.44 118 LYS A CA 1
ATOM 941 C C . LYS A 1 118 ? -10.060 8.007 5.401 1.00 93.44 118 LYS A C 1
ATOM 943 O O . LYS A 1 118 ? -9.388 8.952 5.808 1.00 93.44 118 LYS A O 1
ATOM 948 N N . ARG A 1 119 ? -9.791 7.393 4.247 1.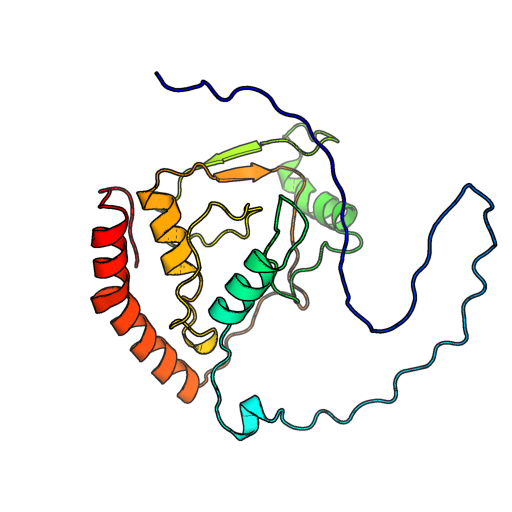00 93.44 119 ARG A N 1
ATOM 949 C CA . ARG A 1 119 ? -8.713 7.804 3.325 1.00 93.44 119 ARG A CA 1
ATOM 950 C C . ARG A 1 119 ? -9.151 8.974 2.430 1.00 93.44 119 ARG A C 1
ATOM 952 O O . ARG A 1 119 ? -9.061 8.916 1.207 1.00 93.44 119 ARG A O 1
ATOM 959 N N . HIS A 1 120 ? -9.687 10.014 3.058 1.00 93.88 120 HIS A N 1
ATOM 960 C CA . HIS A 1 120 ? -10.069 11.276 2.424 1.00 93.88 120 HIS A CA 1
ATOM 961 C C . HIS A 1 120 ? -8.923 12.290 2.530 1.00 93.88 120 HIS A C 1
ATOM 963 O O . HIS A 1 120 ? -8.038 12.093 3.365 1.00 93.88 120 HIS A O 1
ATOM 969 N N . PRO A 1 121 ? -8.933 13.384 1.745 1.00 91.38 121 PRO A N 1
ATOM 970 C CA . PRO A 1 121 ? -8.008 14.492 1.933 1.00 91.38 121 PRO A CA 1
ATOM 971 C C . PRO A 1 121 ? -7.874 14.908 3.403 1.00 91.38 121 PRO A C 1
ATOM 973 O O . PRO A 1 121 ? -8.902 15.072 4.067 1.00 91.38 121 PRO A O 1
ATOM 976 N N . PRO A 1 122 ? -6.642 15.090 3.922 1.00 91.19 122 PRO A N 1
ATOM 977 C CA . PRO A 1 122 ? -5.337 15.083 3.231 1.00 91.19 122 PRO A CA 1
A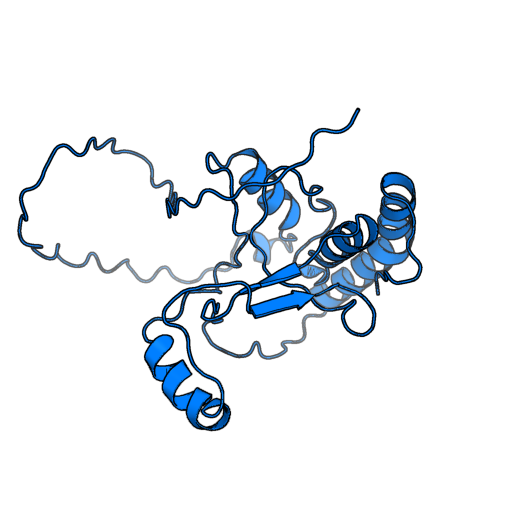TOM 978 C C . PRO A 1 122 ? -4.604 13.717 3.212 1.00 91.19 122 PRO A C 1
ATOM 980 O O . PRO A 1 122 ? -3.390 13.654 3.010 1.00 91.19 122 PRO A O 1
ATOM 983 N N . PHE A 1 123 ? -5.302 12.616 3.491 1.00 91.00 123 PHE A N 1
ATOM 984 C CA . PHE A 1 123 ? -4.721 11.287 3.704 1.00 91.00 123 PHE A CA 1
ATOM 985 C C . PHE A 1 123 ? -4.738 10.395 2.456 1.00 91.00 123 PHE A C 1
ATOM 987 O O . PHE A 1 123 ? -4.597 9.180 2.564 1.00 91.00 123 PHE A O 1
ATOM 994 N N . GLU A 1 124 ? -4.876 10.941 1.248 1.00 89.62 124 GLU A N 1
ATOM 995 C CA . GLU A 1 124 ? -4.994 10.131 0.023 1.00 89.62 124 GLU A CA 1
ATOM 996 C C . GLU A 1 124 ? -3.704 9.375 -0.313 1.00 89.62 124 GLU A C 1
ATOM 998 O O . GLU A 1 124 ? -3.730 8.410 -1.070 1.00 89.62 124 GLU A O 1
ATOM 1003 N N . LYS A 1 125 ? -2.573 9.790 0.267 1.00 88.88 125 LYS A N 1
ATOM 1004 C CA . LYS A 1 125 ? -1.277 9.099 0.169 1.00 88.88 125 LYS A CA 1
ATOM 1005 C C . LYS A 1 125 ? -0.990 8.162 1.336 1.00 88.88 125 LYS A C 1
ATOM 1007 O O . LYS A 1 125 ? 0.051 7.515 1.347 1.00 88.88 125 LYS A O 1
ATOM 1012 N N . TRP A 1 126 ? -1.872 8.102 2.329 1.00 88.75 126 TRP A N 1
ATOM 1013 C CA . TRP A 1 126 ? -1.722 7.157 3.422 1.00 88.75 126 TRP A CA 1
ATOM 1014 C C . TRP A 1 126 ? -1.925 5.734 2.886 1.00 88.75 126 TRP A C 1
ATOM 1016 O O . TRP A 1 126 ? -2.957 5.424 2.284 1.00 88.75 126 TRP A O 1
ATOM 1026 N N . GLU A 1 127 ? -0.911 4.889 3.067 1.00 88.12 127 GLU A N 1
ATOM 1027 C CA . GLU A 1 127 ? -0.895 3.479 2.666 1.00 88.12 127 GLU A CA 1
ATOM 1028 C C . GLU A 1 127 ? -0.765 2.609 3.924 1.00 88.12 127 GLU A C 1
ATOM 1030 O O . GLU A 1 127 ? 0.339 2.168 4.262 1.00 88.12 127 GLU A O 1
ATOM 1035 N N . PRO A 1 128 ? -1.865 2.397 4.669 1.00 84.31 128 PRO A N 1
ATOM 1036 C CA . PRO A 1 128 ? -1.819 1.561 5.854 1.00 84.31 128 PRO A CA 1
ATOM 1037 C C . PRO A 1 128 ? -1.543 0.107 5.486 1.00 84.31 128 PRO A C 1
ATOM 1039 O O . PRO A 1 128 ? -1.984 -0.400 4.452 1.00 84.31 128 PRO A O 1
ATOM 1042 N N . ILE A 1 129 ? -0.874 -0.587 6.397 1.00 84.56 129 ILE A N 1
ATOM 1043 C CA . ILE A 1 129 ? -0.977 -2.039 6.482 1.00 84.56 129 ILE A CA 1
ATOM 1044 C C . ILE A 1 129 ? -2.192 -2.320 7.351 1.00 84.56 129 ILE A C 1
ATOM 1046 O O . ILE A 1 129 ? -2.296 -1.799 8.458 1.00 84.56 129 ILE A O 1
ATOM 1050 N N . TYR A 1 130 ? -3.125 -3.097 6.821 1.00 85.62 130 TYR A N 1
ATOM 1051 C CA . TYR A 1 130 ? -4.403 -3.369 7.458 1.00 85.62 130 TYR A CA 1
ATOM 1052 C C . TYR A 1 130 ? -4.663 -4.869 7.465 1.00 85.62 130 TYR A C 1
ATOM 1054 O O . TYR A 1 130 ? -4.181 -5.592 6.596 1.00 85.62 130 TYR A O 1
ATOM 1062 N N . ILE A 1 131 ? -5.428 -5.325 8.451 1.00 84.75 131 ILE A N 1
ATOM 1063 C CA . ILE A 1 131 ? -5.959 -6.685 8.469 1.00 84.75 131 ILE A CA 1
ATOM 1064 C C . ILE A 1 131 ? -7.132 -6.712 7.489 1.00 84.75 131 ILE A C 1
ATOM 1066 O O . ILE A 1 131 ? -8.063 -5.918 7.620 1.00 84.75 131 ILE A O 1
ATOM 1070 N N . CYS A 1 132 ? -7.071 -7.594 6.501 1.00 80.94 132 CYS A N 1
ATOM 1071 C CA . CYS A 1 132 ? -8.107 -7.774 5.495 1.00 80.94 132 CYS A CA 1
ATOM 1072 C C . CYS A 1 132 ? -8.754 -9.152 5.593 1.00 80.94 132 CYS A C 1
ATOM 1074 O O . CYS A 1 132 ? -8.318 -10.023 6.351 1.00 80.94 132 CYS A O 1
ATOM 1076 N N . THR A 1 133 ? -9.810 -9.337 4.813 1.00 82.56 133 THR A N 1
ATOM 1077 C CA . THR A 1 133 ? -10.395 -10.639 4.519 1.00 82.56 133 THR A CA 1
ATOM 1078 C C . THR A 1 133 ? -10.093 -11.003 3.057 1.00 82.56 133 THR A C 1
ATOM 1080 O O . THR A 1 133 ? -9.223 -10.418 2.396 1.00 82.56 133 THR A O 1
ATOM 1083 N N . ASN A 1 134 ? -10.808 -11.992 2.522 1.00 85.19 134 ASN A N 1
ATOM 1084 C CA . ASN A 1 134 ? -10.785 -12.281 1.089 1.00 85.19 134 ASN A CA 1
ATOM 1085 C C . ASN A 1 134 ? -11.926 -11.588 0.313 1.00 85.19 134 ASN A C 1
ATOM 1087 O O . ASN A 1 134 ? -12.201 -11.959 -0.822 1.00 85.19 134 ASN A O 1
ATOM 1091 N N . GLN A 1 135 ? -12.619 -10.616 0.925 1.00 87.12 135 GLN A N 1
ATOM 1092 C CA . GLN A 1 135 ? -13.737 -9.883 0.304 1.00 87.12 135 GLN A CA 1
ATOM 1093 C C . GLN A 1 135 ? -13.308 -8.556 -0.332 1.00 87.12 135 GLN A C 1
ATOM 1095 O O . GLN A 1 135 ? -13.992 -8.032 -1.210 1.00 87.12 135 GLN A O 1
ATOM 1100 N N . GLU A 1 136 ? -12.188 -7.985 0.107 1.00 91.44 136 GLU A N 1
ATOM 1101 C CA . GLU A 1 136 ? -11.639 -6.761 -0.466 1.00 91.44 136 GLU A CA 1
ATOM 1102 C C . GLU A 1 136 ? -11.115 -7.040 -1.881 1.00 91.44 136 GLU A C 1
ATOM 1104 O O . GLU A 1 136 ? -10.577 -8.126 -2.125 1.00 91.44 136 GLU A O 1
ATOM 1109 N N . PRO A 1 137 ? -1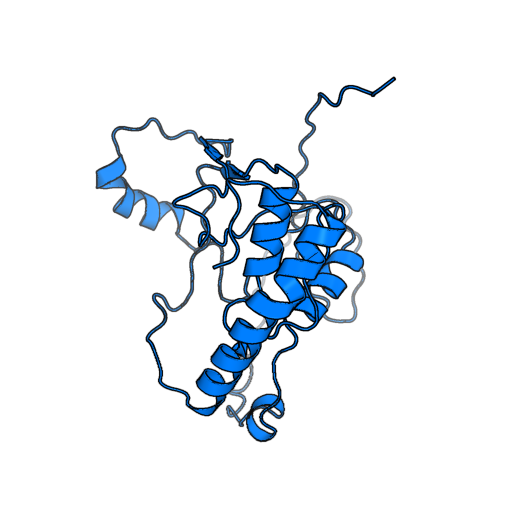1.180 -6.072 -2.810 1.00 93.19 137 PRO A N 1
ATOM 1110 C CA . PRO A 1 137 ? -10.691 -6.273 -4.170 1.00 93.19 137 PRO A CA 1
ATOM 1111 C C . PRO A 1 137 ? -9.243 -6.759 -4.227 1.00 93.19 137 PRO A C 1
ATOM 1113 O O . PRO A 1 137 ? -8.435 -6.486 -3.331 1.00 93.19 137 PRO A O 1
ATOM 1116 N N . ALA A 1 138 ? -8.927 -7.516 -5.273 1.00 93.38 138 ALA A N 1
ATOM 1117 C CA . ALA A 1 138 ? -7.571 -7.967 -5.545 1.00 93.38 138 ALA A CA 1
ATOM 1118 C C . ALA A 1 138 ? -6.656 -6.776 -5.869 1.00 93.38 138 ALA A C 1
ATOM 1120 O O . ALA A 1 138 ? -7.100 -5.765 -6.417 1.00 93.38 138 ALA A O 1
ATOM 1121 N N . TYR A 1 139 ? -5.369 -6.918 -5.556 1.00 95.56 139 TYR A N 1
ATOM 1122 C CA . TYR A 1 139 ? -4.366 -5.946 -5.974 1.00 95.56 139 TYR A CA 1
ATOM 1123 C C . TYR A 1 139 ? -4.182 -6.007 -7.496 1.00 95.56 139 TYR A C 1
ATOM 1125 O O . TYR A 1 139 ? -4.222 -7.091 -8.078 1.00 95.56 139 TYR A O 1
ATOM 1133 N N . ASP A 1 140 ? -3.900 -4.873 -8.141 1.00 96.62 140 ASP A N 1
ATOM 1134 C CA . ASP A 1 140 ? -3.583 -4.858 -9.572 1.00 96.62 140 ASP A CA 1
ATOM 1135 C C . ASP A 1 140 ? -2.218 -5.514 -9.836 1.00 96.62 140 ASP A C 1
ATOM 1137 O O . ASP A 1 140 ? -1.157 -4.966 -9.521 1.00 96.62 140 ASP A O 1
ATOM 1141 N N . GLU A 1 141 ? -2.247 -6.703 -10.430 1.00 97.06 141 GLU A N 1
ATOM 1142 C CA . GLU A 1 141 ? -1.083 -7.547 -10.713 1.00 97.06 141 GLU A CA 1
ATOM 1143 C C . GLU A 1 141 ? -0.099 -6.952 -11.722 1.00 97.06 141 GLU A C 1
ATOM 1145 O O . GLU A 1 141 ? 1.060 -7.368 -11.776 1.00 97.06 141 GLU A O 1
ATOM 1150 N N . ARG A 1 142 ? -0.526 -5.944 -12.492 1.00 96.56 142 ARG A N 1
ATOM 1151 C CA . ARG A 1 142 ? 0.327 -5.230 -13.454 1.00 96.56 142 ARG A CA 1
ATOM 1152 C C . ARG A 1 142 ? 1.330 -4.315 -12.747 1.00 96.56 142 ARG A C 1
ATOM 1154 O O . ARG A 1 142 ? 2.318 -3.896 -13.354 1.00 96.56 142 ARG A O 1
ATOM 1161 N N . LEU A 1 143 ? 1.087 -3.989 -11.475 1.00 96.44 143 LEU A N 1
ATOM 1162 C CA . LEU A 1 143 ? 1.939 -3.118 -10.677 1.00 96.44 143 LEU A CA 1
ATOM 1163 C C . LEU A 1 143 ? 3.088 -3.894 -10.020 1.00 96.44 143 LEU A C 1
ATOM 1165 O O . LEU A 1 143 ? 2.910 -4.922 -9.366 1.00 96.44 143 LEU A O 1
ATOM 1169 N N . THR A 1 144 ? 4.291 -3.339 -10.151 1.00 95.69 144 THR A N 1
ATOM 1170 C CA . THR A 1 144 ? 5.529 -3.916 -9.610 1.00 95.69 144 THR A CA 1
ATOM 1171 C C . THR A 1 144 ? 6.047 -3.106 -8.426 1.00 95.69 144 THR A C 1
ATOM 1173 O O . THR A 1 144 ? 5.751 -1.913 -8.300 1.00 95.69 144 THR A O 1
ATOM 1176 N N . TRP A 1 145 ? 6.865 -3.733 -7.578 1.00 93.19 145 TRP A N 1
ATOM 1177 C CA . TRP A 1 145 ? 7.481 -3.072 -6.417 1.00 93.19 145 TRP A CA 1
ATOM 1178 C C . TRP A 1 145 ? 8.456 -1.952 -6.809 1.00 93.19 145 TRP A C 1
ATOM 1180 O O . TRP A 1 145 ? 8.628 -0.949 -6.106 1.00 93.19 145 TRP A O 1
ATOM 1190 N N . GLU A 1 146 ? 9.120 -2.099 -7.955 1.00 93.69 146 GLU A N 1
ATOM 1191 C CA . GLU A 1 146 ? 10.031 -1.093 -8.488 1.00 93.69 146 GLU A CA 1
ATOM 1192 C C . GLU A 1 146 ? 9.323 0.246 -8.719 1.00 93.69 146 GLU A C 1
ATOM 1194 O O . GLU A 1 146 ? 9.934 1.287 -8.463 1.00 93.69 146 GLU A O 1
ATOM 1199 N N . GLY A 1 147 ? 8.041 0.214 -9.104 1.00 93.25 147 GLY A N 1
ATOM 1200 C CA . GLY A 1 147 ? 7.223 1.387 -9.406 1.00 93.25 147 GLY A CA 1
ATOM 1201 C C . GLY A 1 147 ? 6.752 2.218 -8.208 1.00 93.25 147 GLY A C 1
ATOM 1202 O O . GLY A 1 147 ? 6.208 3.296 -8.429 1.00 93.25 147 GLY A O 1
ATOM 1203 N N . LYS A 1 148 ? 6.991 1.773 -6.962 1.00 91.31 148 LYS A N 1
ATOM 1204 C CA . LYS A 1 148 ? 6.756 2.511 -5.693 1.00 91.31 148 LYS A CA 1
ATOM 1205 C C . LYS A 1 148 ? 5.304 2.911 -5.362 1.00 91.31 148 LYS A C 1
ATOM 1207 O O . LYS A 1 148 ? 5.103 3.605 -4.374 1.00 91.31 148 LYS A O 1
ATOM 1212 N N . MET A 1 149 ? 4.315 2.513 -6.158 1.00 93.00 149 MET A N 1
ATOM 1213 C CA . MET A 1 149 ? 2.891 2.826 -5.943 1.00 93.00 149 MET A CA 1
ATOM 1214 C C . MET A 1 149 ? 2.019 1.562 -6.006 1.00 93.00 149 MET A C 1
ATOM 1216 O O . MET A 1 149 ? 0.853 1.617 -6.378 1.00 93.00 149 MET A O 1
ATOM 1220 N N . ASP A 1 150 ? 2.590 0.401 -5.681 1.00 93.12 150 ASP A N 1
ATOM 1221 C CA . ASP A 1 150 ? 1.941 -0.907 -5.828 1.00 93.12 150 ASP A CA 1
ATOM 1222 C C . ASP A 1 150 ? 0.709 -1.113 -4.930 1.00 93.12 150 ASP A C 1
ATOM 1224 O O . ASP A 1 150 ? -0.120 -1.968 -5.240 1.00 93.12 150 ASP A O 1
ATOM 1228 N N . LYS A 1 151 ? 0.550 -0.329 -3.854 1.00 93.00 151 LYS A N 1
ATOM 1229 C CA . LYS A 1 151 ? -0.615 -0.386 -2.949 1.00 93.00 151 LYS A CA 1
ATOM 1230 C C . LYS A 1 151 ? -1.580 0.797 -3.137 1.00 93.00 151 LYS A C 1
ATOM 1232 O O . LYS A 1 151 ? -2.686 0.768 -2.596 1.00 93.00 151 LYS A O 1
ATOM 1237 N N . MET A 1 152 ? -1.218 1.805 -3.937 1.00 94.31 152 MET A N 1
ATOM 1238 C CA . MET A 1 152 ? -2.008 3.033 -4.090 1.00 94.31 152 MET A CA 1
ATOM 1239 C C . MET A 1 152 ? -3.368 2.786 -4.744 1.00 94.31 152 MET A C 1
ATOM 1241 O O . MET A 1 152 ? -4.365 3.346 -4.280 1.00 94.31 152 MET A O 1
ATOM 1245 N N . GLY A 1 153 ? -3.413 1.934 -5.775 1.00 95.12 153 GLY A N 1
ATOM 1246 C CA . GLY A 1 153 ? -4.655 1.500 -6.420 1.00 95.12 153 GLY A CA 1
ATOM 1247 C C . GLY A 1 153 ? -5.594 0.809 -5.433 1.00 95.12 153 GLY A C 1
ATOM 1248 O O . GLY A 1 153 ? -6.742 1.219 -5.289 1.00 95.12 153 GLY A O 1
ATOM 1249 N N . GLN A 1 154 ? -5.071 -0.133 -4.639 1.00 94.88 154 GLN A N 1
ATOM 1250 C CA . GLN A 1 154 ? -5.829 -0.807 -3.577 1.00 94.88 154 GLN A CA 1
ATOM 1251 C C . GLN A 1 154 ? -6.426 0.194 -2.580 1.00 94.88 154 GLN A C 1
ATOM 1253 O O . GLN A 1 154 ? -7.623 0.160 -2.300 1.00 94.88 154 GLN A O 1
ATOM 1258 N N . GLY A 1 155 ? -5.612 1.121 -2.063 1.00 94.81 155 GLY A N 1
ATOM 1259 C CA . GLY A 1 155 ? -6.090 2.144 -1.134 1.00 94.81 155 GLY A CA 1
ATOM 1260 C C . GLY A 1 155 ? -7.164 3.047 -1.749 1.00 94.81 155 GLY A C 1
ATOM 1261 O O . GLY A 1 155 ? -8.076 3.498 -1.054 1.00 94.81 155 GLY A O 1
ATOM 1262 N N . TYR A 1 156 ? -7.071 3.329 -3.052 1.00 96.38 156 TYR A N 1
ATOM 1263 C CA . TYR A 1 156 ? -8.064 4.135 -3.759 1.00 96.38 156 TYR A CA 1
ATOM 1264 C C . TYR A 1 156 ? -9.389 3.387 -3.902 1.00 96.38 156 TYR A C 1
ATOM 1266 O O . TYR A 1 156 ? -10.441 3.958 -3.614 1.00 96.38 156 TYR A O 1
ATOM 1274 N N . THR A 1 157 ? -9.334 2.101 -4.237 1.00 96.12 157 THR A N 1
ATOM 1275 C CA . THR A 1 157 ? -10.508 1.233 -4.321 1.00 96.12 157 THR A CA 1
ATOM 1276 C C . THR A 1 157 ? -11.251 1.147 -2.988 1.00 96.12 157 THR A C 1
ATOM 1278 O O . THR A 1 157 ? -12.462 1.365 -2.956 1.00 96.12 157 THR A O 1
ATOM 1281 N N . LEU A 1 158 ? -10.536 0.945 -1.875 1.00 95.56 158 LEU A N 1
ATOM 1282 C CA . LEU A 1 158 ? -11.141 0.931 -0.535 1.00 95.56 158 LEU A CA 1
ATOM 1283 C C . LEU A 1 158 ? -11.848 2.255 -0.204 1.00 95.56 158 LEU A C 1
ATOM 1285 O O . LEU A 1 158 ? -12.928 2.254 0.383 1.00 95.56 158 LEU A O 1
ATOM 1289 N N . CYS A 1 159 ? -11.281 3.388 -0.631 1.00 96.31 159 CYS A N 1
ATOM 1290 C CA . CYS A 1 159 ? -11.928 4.691 -0.483 1.00 96.31 159 CYS A CA 1
ATOM 1291 C C . CYS A 1 159 ? -13.221 4.786 -1.311 1.00 96.31 159 CYS A C 1
ATOM 1293 O O . CYS A 1 159 ? -14.260 5.193 -0.791 1.00 96.31 159 CYS A O 1
ATOM 1295 N N . ILE A 1 160 ? -13.193 4.393 -2.593 1.00 96.94 160 ILE A N 1
ATOM 1296 C CA . ILE A 1 160 ? -14.384 4.422 -3.464 1.00 96.94 160 ILE A CA 1
ATOM 1297 C C . ILE A 1 160 ? -15.503 3.541 -2.895 1.00 96.94 160 ILE A C 1
ATOM 1299 O O . ILE A 1 160 ? -16.678 3.917 -2.944 1.00 96.94 160 ILE A O 1
ATOM 1303 N N . GLN A 1 161 ? -15.142 2.390 -2.335 1.00 95.19 161 GLN A N 1
ATOM 1304 C CA . GLN A 1 161 ? -16.075 1.452 -1.719 1.00 95.19 161 GLN A CA 1
ATOM 1305 C C . GLN A 1 161 ? -16.504 1.845 -0.295 1.00 95.19 161 GLN A C 1
ATOM 1307 O O . GLN A 1 161 ? -17.274 1.114 0.316 1.00 95.19 161 GLN A O 1
ATOM 1312 N N . ASP A 1 162 ? -16.085 3.017 0.198 1.00 95.88 162 ASP A N 1
ATOM 1313 C CA . ASP A 1 162 ? -16.508 3.600 1.480 1.00 95.88 162 ASP A CA 1
ATOM 1314 C C . ASP A 1 162 ? -16.080 2.814 2.724 1.00 95.88 162 ASP A C 1
ATOM 1316 O O . ASP A 1 162 ? -16.777 2.818 3.739 1.00 95.88 162 ASP A O 1
ATOM 1320 N N . TYR A 1 163 ? -14.923 2.154 2.669 1.00 95.00 163 TYR A N 1
ATOM 1321 C CA . TYR A 1 163 ? -14.387 1.441 3.826 1.00 95.00 163 TYR A CA 1
ATOM 1322 C C . TYR A 1 163 ? -14.034 2.399 4.969 1.00 95.00 163 TYR A C 1
ATOM 1324 O O . TYR A 1 163 ? -13.592 3.532 4.755 1.00 95.00 163 TYR A O 1
ATOM 1332 N N . ASP A 1 164 ? -14.217 1.915 6.194 1.00 93.62 164 ASP A N 1
ATOM 1333 C CA . ASP A 1 164 ? -13.707 2.529 7.416 1.00 93.62 164 ASP A CA 1
ATOM 1334 C C . ASP A 1 164 ? -12.379 1.878 7.807 1.00 93.62 164 ASP A C 1
ATOM 1336 O O . ASP A 1 164 ? -12.265 0.653 7.859 1.00 93.62 164 ASP A O 1
ATOM 1340 N N . PHE A 1 165 ? -11.372 2.695 8.112 1.00 90.75 165 PHE A N 1
ATOM 1341 C CA . PHE A 1 165 ? -10.108 2.217 8.661 1.00 90.75 165 PHE A CA 1
ATOM 1342 C C . PHE A 1 165 ? -10.162 2.288 10.182 1.00 90.75 165 PHE A C 1
ATOM 1344 O O . PHE A 1 165 ? -10.083 3.369 10.765 1.00 90.75 165 PHE A O 1
ATOM 1351 N N . MET A 1 166 ? -10.282 1.127 10.820 1.00 87.00 166 MET A N 1
ATOM 1352 C CA . MET A 1 166 ? -10.173 0.996 12.270 1.00 87.00 166 MET A CA 1
ATOM 1353 C C . MET A 1 166 ? -8.693 0.960 12.657 1.00 87.00 166 MET A C 1
ATOM 1355 O O . MET A 1 166 ? -7.965 0.033 12.308 1.00 87.00 166 MET A O 1
ATOM 1359 N N . ILE A 1 167 ? -8.246 1.997 13.356 1.00 82.62 167 ILE A N 1
ATOM 1360 C CA . ILE A 1 167 ? -6.888 2.141 13.869 1.00 82.62 167 ILE A CA 1
ATOM 1361 C C . ILE A 1 167 ? -6.879 1.614 15.298 1.00 82.62 167 ILE A C 1
ATOM 1363 O O . ILE A 1 167 ? -7.596 2.121 16.164 1.00 82.62 167 ILE A O 1
ATOM 1367 N N . LEU A 1 168 ? -6.067 0.588 15.527 1.00 78.25 168 LEU A N 1
ATOM 1368 C CA . LEU A 1 168 ? -5.954 -0.080 16.816 1.00 78.25 168 LEU A CA 1
ATOM 1369 C C . LEU A 1 168 ? -4.902 0.613 17.689 1.00 78.25 168 LEU A C 1
ATOM 1371 O O . LEU A 1 168 ? -3.851 1.014 17.183 1.00 78.25 168 LEU A O 1
ATOM 1375 N N . ASN A 1 169 ? -5.157 0.738 18.994 1.00 72.44 169 ASN A N 1
ATOM 1376 C CA . ASN A 1 169 ? -4.088 1.054 19.946 1.00 72.44 169 ASN A CA 1
ATOM 1377 C C . ASN A 1 169 ? -3.218 -0.183 20.217 1.00 72.44 169 ASN A C 1
ATOM 1379 O O . ASN A 1 169 ? -3.622 -1.318 19.971 1.00 72.44 169 ASN A O 1
ATOM 1383 N N . ASN A 1 170 ? -2.005 0.043 20.731 1.00 69.19 170 ASN A N 1
ATOM 1384 C CA . ASN A 1 170 ? -1.073 -1.007 21.166 1.00 69.19 170 ASN A CA 1
ATOM 1385 C C . ASN A 1 170 ? -0.643 -2.007 20.070 1.00 69.19 170 ASN A C 1
ATOM 1387 O O . ASN A 1 170 ? -0.060 -3.045 20.373 1.00 69.19 170 ASN A O 1
ATOM 1391 N N . ALA A 1 171 ? -0.894 -1.696 18.795 1.00 70.94 171 ALA A N 1
ATOM 1392 C CA . ALA A 1 171 ? -0.535 -2.520 17.646 1.00 70.94 171 ALA A CA 1
ATOM 1393 C C . ALA A 1 171 ? 0.430 -1.749 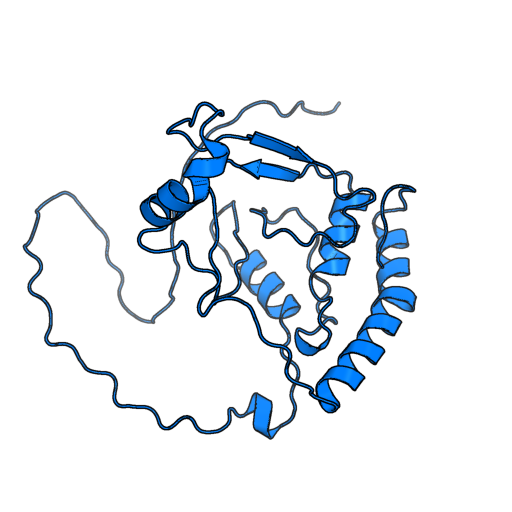16.734 1.00 70.94 171 ALA A C 1
ATOM 1395 O O . ALA A 1 171 ? 0.009 -0.960 15.888 1.00 70.94 171 ALA A O 1
ATOM 1396 N N . PHE A 1 172 ? 1.736 -1.977 16.901 1.00 70.75 172 PHE A N 1
ATOM 1397 C CA . PHE A 1 172 ? 2.773 -1.313 16.107 1.00 70.75 172 PHE A CA 1
ATOM 1398 C C . PHE A 1 172 ? 3.621 -2.326 15.336 1.00 70.75 172 PHE A C 1
ATOM 1400 O O . PHE A 1 172 ? 3.996 -3.378 15.853 1.00 70.75 172 PHE A O 1
ATOM 1407 N N . LEU A 1 173 ? 3.951 -1.975 14.094 1.00 72.25 173 LEU A N 1
ATOM 1408 C CA . LEU A 1 173 ? 4.934 -2.676 13.272 1.00 72.25 173 LEU A CA 1
ATOM 1409 C C . LEU A 1 173 ? 6.200 -1.826 13.201 1.00 72.25 173 LEU A C 1
ATOM 1411 O O . LEU A 1 173 ? 6.124 -0.632 12.906 1.00 72.25 173 LEU A O 1
ATOM 1415 N N . VAL A 1 174 ? 7.361 -2.438 13.428 1.00 69.94 174 VAL A N 1
ATOM 1416 C CA . VAL A 1 174 ? 8.648 -1.744 13.360 1.00 69.94 174 VAL A CA 1
ATOM 1417 C C . VAL A 1 174 ? 9.453 -2.230 12.171 1.00 69.94 174 VAL A C 1
ATOM 1419 O O . VAL A 1 174 ? 9.588 -3.421 11.901 1.00 69.94 174 VAL A O 1
ATOM 1422 N N . HIS A 1 175 ? 10.013 -1.263 11.453 1.00 70.06 175 HIS A N 1
ATOM 1423 C CA . HIS A 1 175 ? 10.856 -1.507 10.300 1.00 70.06 175 HIS A CA 1
ATOM 1424 C C . HIS A 1 175 ? 12.318 -1.697 10.727 1.00 70.06 175 HIS A C 1
ATOM 1426 O O . HIS A 1 175 ? 12.981 -0.738 11.131 1.00 70.06 175 HIS A O 1
ATOM 1432 N N . LYS A 1 176 ? 12.867 -2.906 10.581 1.00 64.62 176 LYS A N 1
ATOM 1433 C CA . LYS A 1 176 ? 14.310 -3.169 10.746 1.00 64.62 176 LYS A CA 1
ATOM 1434 C C . LYS A 1 176 ? 14.963 -3.077 9.355 1.00 64.62 176 LYS A C 1
ATOM 1436 O O . LYS A 1 176 ? 14.411 -3.632 8.418 1.00 64.62 176 LYS A O 1
ATOM 1441 N N . PRO A 1 177 ? 16.070 -2.335 9.139 1.00 60.97 177 PRO A N 1
ATOM 1442 C CA . PRO A 1 177 ? 17.041 -1.807 10.097 1.00 60.97 177 PRO A CA 1
ATOM 1443 C C . PRO A 1 177 ? 16.895 -0.285 10.343 1.00 60.97 177 PRO A C 1
ATOM 1445 O O . PRO A 1 177 ? 17.895 0.429 10.386 1.00 60.97 177 PRO A O 1
ATOM 1448 N N . GLY A 1 178 ? 15.666 0.236 10.456 1.00 63.28 178 GLY A N 1
ATOM 1449 C CA . GLY A 1 178 ? 15.390 1.669 10.646 1.00 63.28 178 GLY A CA 1
ATOM 1450 C C . GLY A 1 178 ? 14.966 2.412 9.370 1.00 63.28 178 GLY A C 1
ATOM 1451 O O . GLY A 1 178 ? 14.470 1.804 8.417 1.00 63.28 178 GLY A O 1
ATOM 1452 N N . ILE A 1 179 ? 15.131 3.743 9.356 1.00 67.50 179 ILE A N 1
ATOM 1453 C CA . ILE A 1 179 ? 14.679 4.634 8.269 1.00 67.50 179 ILE A CA 1
ATOM 1454 C C . ILE A 1 179 ? 15.418 4.313 6.960 1.00 67.50 179 ILE A C 1
ATOM 1456 O O . ILE A 1 179 ? 16.650 4.360 6.884 1.00 67.50 179 ILE A O 1
ATOM 1460 N N . LYS A 1 180 ? 14.659 4.025 5.894 1.00 68.19 180 LYS A N 1
ATOM 1461 C CA . LYS A 1 180 ? 15.208 3.768 4.554 1.00 68.19 180 LYS A CA 1
ATOM 1462 C C . LYS A 1 180 ? 15.943 5.012 4.039 1.00 68.19 180 LYS A C 1
ATOM 1464 O O . LYS A 1 180 ? 15.331 6.051 3.813 1.00 68.19 180 LYS A O 1
ATOM 1469 N N . LYS A 1 181 ? 17.250 4.894 3.789 1.00 78.00 181 LYS A N 1
ATOM 1470 C CA . LYS A 1 181 ? 18.031 5.938 3.105 1.00 78.00 181 LYS A CA 1
ATOM 1471 C C . LYS A 1 181 ? 17.764 5.891 1.601 1.00 78.00 181 LYS A C 1
ATOM 1473 O O . LYS A 1 181 ? 17.786 4.812 1.004 1.00 78.00 181 LYS A O 1
ATOM 1478 N N . TYR A 1 182 ? 17.547 7.053 0.989 1.00 79.19 182 TYR A N 1
ATOM 1479 C CA . TYR A 1 182 ? 17.406 7.156 -0.460 1.00 79.19 182 TYR A CA 1
ATOM 1480 C C . TYR A 1 182 ? 18.701 6.720 -1.155 1.00 79.19 182 TYR A C 1
ATOM 1482 O O . TYR A 1 182 ? 19.792 7.158 -0.792 1.00 79.19 182 TYR A O 1
ATOM 1490 N N . LYS A 1 183 ? 18.569 5.851 -2.158 1.00 84.12 183 LYS A N 1
ATOM 1491 C CA . LYS A 1 183 ? 19.656 5.444 -3.047 1.00 84.12 183 LYS A CA 1
ATOM 1492 C C . LYS A 1 183 ? 19.199 5.695 -4.485 1.00 84.12 183 LYS A C 1
ATOM 1494 O O . LYS A 1 183 ? 18.189 5.103 -4.870 1.00 84.12 183 LYS A O 1
ATOM 1499 N N . PRO A 1 184 ? 19.887 6.564 -5.246 1.00 85.31 184 PRO A N 1
ATOM 1500 C CA . PRO A 1 184 ? 19.559 6.799 -6.646 1.00 85.31 184 PRO A CA 1
ATOM 1501 C C . PRO A 1 184 ? 19.663 5.505 -7.457 1.00 85.31 184 PRO A C 1
ATOM 1503 O O . PRO A 1 184 ? 20.635 4.764 -7.317 1.00 85.31 184 PRO A O 1
ATOM 1506 N N . ASP A 1 185 ? 18.682 5.256 -8.317 1.00 89.12 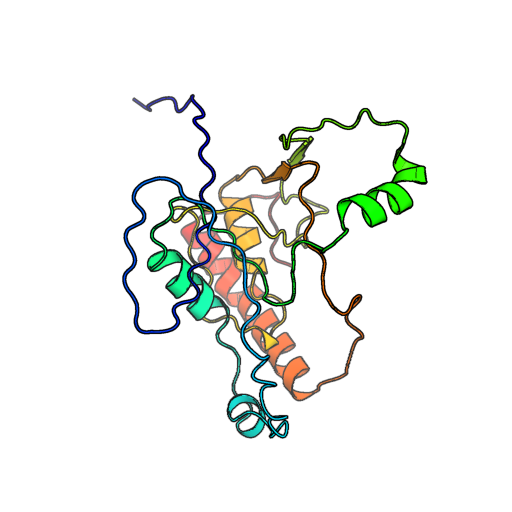185 ASP A N 1
ATOM 1507 C CA . ASP A 1 185 ? 18.645 4.096 -9.207 1.00 89.12 185 ASP A CA 1
ATOM 1508 C C . ASP A 1 185 ? 17.912 4.493 -10.492 1.00 89.12 185 ASP A C 1
ATOM 1510 O O . ASP A 1 185 ? 16.682 4.506 -10.550 1.00 89.12 185 ASP A O 1
ATOM 1514 N N . LYS A 1 186 ? 18.684 4.828 -11.535 1.00 90.88 186 LYS A N 1
ATOM 1515 C CA . LYS A 1 186 ? 18.142 5.334 -12.805 1.00 90.88 186 LYS A CA 1
ATOM 1516 C C . LYS A 1 186 ? 17.194 4.340 -13.468 1.00 90.88 186 LYS A C 1
ATOM 1518 O O . LYS A 1 186 ? 16.175 4.751 -14.014 1.00 90.88 186 LYS A O 1
ATOM 1523 N N . TRP A 1 187 ? 17.521 3.046 -13.433 1.00 90.31 187 TRP A N 1
ATOM 1524 C CA . TRP A 1 187 ? 16.669 2.011 -14.016 1.00 90.31 187 TRP A CA 1
ATOM 1525 C C . TRP A 1 187 ? 15.324 1.983 -13.294 1.00 90.31 187 TRP A C 1
ATOM 1527 O O . TRP A 1 187 ? 14.274 2.081 -13.934 1.00 90.31 187 TRP A O 1
ATOM 1537 N N . ARG A 1 188 ? 15.345 1.979 -11.959 1.00 91.50 188 ARG A N 1
ATOM 1538 C CA . ARG A 1 188 ? 14.120 2.037 -11.163 1.00 91.50 188 ARG A CA 1
ATOM 1539 C C . ARG A 1 188 ? 13.325 3.319 -11.410 1.00 91.50 188 ARG A C 1
ATOM 1541 O O . ARG A 1 188 ? 12.106 3.251 -11.528 1.00 91.50 188 ARG A O 1
ATOM 1548 N N . ASP A 1 189 ? 13.978 4.468 -11.543 1.00 92.81 189 ASP A N 1
ATOM 1549 C CA . ASP A 1 189 ? 13.302 5.748 -11.787 1.00 92.81 189 ASP A CA 1
ATOM 1550 C C . ASP A 1 189 ? 12.547 5.767 -13.133 1.00 92.81 189 ASP A C 1
ATOM 1552 O O . ASP A 1 189 ? 11.454 6.346 -13.232 1.00 92.81 189 ASP A O 1
ATOM 1556 N N . THR A 1 190 ? 13.057 5.065 -14.157 1.00 93.88 190 THR A N 1
ATOM 1557 C CA . THR A 1 190 ? 12.308 4.877 -15.415 1.00 93.88 190 THR A CA 1
ATOM 1558 C C . THR A 1 190 ? 11.032 4.057 -15.213 1.00 93.88 190 THR A C 1
ATOM 1560 O O . THR A 1 190 ? 9.982 4.412 -15.759 1.00 93.88 190 THR A O 1
ATOM 1563 N N . LEU A 1 191 ? 11.088 3.007 -14.385 1.00 94.56 191 LEU A N 1
ATOM 1564 C CA . LEU A 1 191 ? 9.936 2.163 -14.060 1.00 94.56 191 LEU A CA 1
ATOM 1565 C C . LEU A 1 191 ? 8.898 2.918 -13.230 1.00 94.56 191 LEU A C 1
ATOM 1567 O O . LEU A 1 191 ? 7.716 2.862 -13.559 1.00 94.56 191 LEU A O 1
ATOM 1571 N N . VAL A 1 192 ? 9.331 3.694 -12.232 1.00 95.06 192 VAL A N 1
ATOM 1572 C CA . VAL A 1 192 ? 8.456 4.577 -11.439 1.00 95.06 192 VAL A CA 1
ATOM 1573 C C . VAL A 1 192 ? 7.684 5.524 -12.352 1.00 95.06 192 VAL A C 1
ATOM 1575 O O . VAL A 1 192 ? 6.463 5.624 -12.261 1.00 95.06 192 VAL A O 1
ATOM 1578 N N . SER A 1 193 ? 8.372 6.175 -13.292 1.00 94.88 193 SER A N 1
ATOM 1579 C CA . SER A 1 193 ? 7.737 7.113 -14.224 1.00 94.88 193 SER A CA 1
ATOM 1580 C C . SER A 1 193 ? 6.744 6.423 -15.165 1.00 94.88 193 SER A C 1
ATOM 1582 O O . SER A 1 193 ? 5.667 6.958 -15.436 1.00 94.88 193 SER A O 1
ATOM 1584 N N . LYS A 1 194 ? 7.090 5.231 -15.669 1.00 95.81 194 LYS A N 1
ATOM 1585 C CA . LYS A 1 194 ? 6.218 4.430 -16.539 1.00 95.81 194 LYS A CA 1
ATOM 1586 C C . LYS A 1 194 ? 4.966 3.962 -15.795 1.00 95.81 194 LYS A C 1
ATOM 1588 O O . LYS A 1 194 ? 3.864 4.136 -16.310 1.00 95.81 194 LYS A O 1
ATOM 1593 N N . GLN A 1 195 ? 5.135 3.423 -14.591 1.00 96.25 195 GLN A N 1
ATOM 1594 C CA . GLN A 1 195 ? 4.041 2.905 -13.777 1.00 96.25 195 GLN A CA 1
ATOM 1595 C C . GLN A 1 195 ? 3.133 4.037 -13.294 1.00 96.25 195 GLN A C 1
ATOM 1597 O O . GLN A 1 195 ? 1.924 3.926 -13.423 1.00 96.25 195 GLN A O 1
ATOM 1602 N N . ARG A 1 196 ? 3.682 5.184 -12.878 1.00 96.06 196 ARG A N 1
ATOM 1603 C CA . ARG A 1 196 ? 2.869 6.355 -12.518 1.00 96.06 196 ARG A CA 1
ATOM 1604 C C . ARG A 1 196 ? 1.964 6.817 -13.662 1.00 96.06 196 ARG A C 1
ATOM 1606 O O . ARG A 1 196 ? 0.803 7.134 -13.425 1.00 96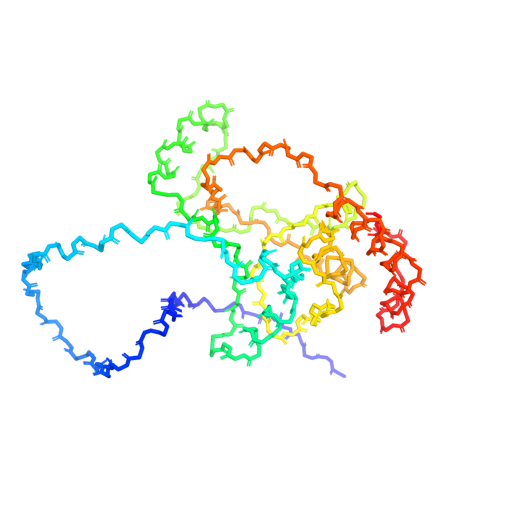.06 196 ARG A O 1
ATOM 1613 N N . ARG A 1 197 ? 2.472 6.852 -14.901 1.00 96.62 197 ARG A N 1
ATOM 1614 C CA . ARG A 1 197 ? 1.633 7.173 -16.069 1.00 96.62 197 ARG A CA 1
ATOM 1615 C C . ARG A 1 197 ? 0.506 6.161 -16.224 1.00 96.62 197 ARG A C 1
ATOM 1617 O O . ARG A 1 197 ? -0.636 6.575 -16.341 1.00 96.62 197 ARG A O 1
ATOM 1624 N N . PHE A 1 198 ? 0.835 4.873 -16.164 1.00 96.88 198 PHE A N 1
ATOM 1625 C CA . PHE A 1 198 ? -0.136 3.788 -16.262 1.00 96.88 198 PHE A CA 1
ATOM 1626 C C . PHE A 1 198 ? -1.242 3.877 -15.194 1.00 96.88 198 PHE A C 1
ATOM 1628 O O . PHE A 1 198 ? -2.420 3.838 -15.541 1.00 96.88 198 PHE A O 1
ATOM 1635 N N . ILE A 1 199 ? -0.866 4.085 -13.928 1.00 96.56 199 ILE A N 1
ATOM 1636 C CA . ILE A 1 199 ? -1.793 4.235 -12.796 1.00 96.56 199 ILE A CA 1
ATOM 1637 C C . ILE A 1 199 ? -2.795 5.362 -13.079 1.00 96.56 199 ILE A C 1
ATOM 1639 O O . ILE A 1 199 ? -4.005 5.193 -12.956 1.00 96.56 199 ILE A O 1
ATOM 1643 N N . LEU A 1 200 ? -2.294 6.525 -13.503 1.00 94.81 200 LEU A N 1
ATOM 1644 C CA . LEU A 1 200 ? -3.126 7.713 -13.695 1.00 94.81 200 LEU A CA 1
ATOM 1645 C C . LEU A 1 200 ? -3.953 7.679 -14.986 1.00 94.81 200 LEU A C 1
ATOM 1647 O O . LEU A 1 200 ? -5.026 8.280 -15.019 1.00 94.81 200 LEU A O 1
ATOM 1651 N N . SER A 1 201 ? -3.467 7.021 -16.044 1.00 94.31 201 SER A N 1
ATOM 1652 C CA . SER A 1 201 ? -4.119 7.022 -17.359 1.00 94.31 201 SER A CA 1
ATOM 1653 C C . SER A 1 201 ? -5.028 5.825 -17.614 1.00 94.31 201 SER A C 1
ATOM 1655 O O . SER A 1 201 ? -5.926 5.939 -18.439 1.00 94.31 201 SER A O 1
ATOM 1657 N N . ALA A 1 202 ? -4.767 4.677 -16.985 1.00 96.88 202 ALA A N 1
ATOM 1658 C CA . ALA A 1 202 ? -5.473 3.426 -17.253 1.00 96.88 202 ALA A CA 1
ATOM 1659 C C . ALA A 1 202 ? -6.112 2.865 -15.981 1.00 96.88 202 ALA A C 1
ATOM 1661 O O . ALA A 1 202 ? -7.337 2.866 -15.884 1.00 96.88 202 ALA A O 1
ATOM 1662 N N . GLU A 1 203 ? -5.308 2.478 -14.984 1.00 96.88 203 GLU A N 1
ATOM 1663 C CA . GLU A 1 203 ? -5.809 1.834 -13.757 1.00 96.88 203 GLU A CA 1
ATOM 1664 C C . GLU A 1 203 ? -6.886 2.686 -13.075 1.00 96.88 203 GLU A C 1
ATOM 1666 O O . GLU A 1 203 ? -7.967 2.189 -12.774 1.00 96.88 203 GLU A O 1
ATOM 1671 N N . LYS A 1 204 ? -6.650 3.995 -12.905 1.00 96.25 204 LYS A N 1
ATOM 1672 C CA . LYS A 1 204 ? -7.635 4.907 -12.308 1.00 96.25 204 LYS A CA 1
ATOM 1673 C C . LYS A 1 204 ? -8.991 4.845 -13.009 1.00 96.25 204 LYS A C 1
ATOM 1675 O O . LYS A 1 204 ? -10.020 4.792 -12.344 1.00 96.25 204 LYS A O 1
ATOM 1680 N N . LEU A 1 205 ? -8.993 4.879 -14.342 1.00 96.06 205 LEU A N 1
ATOM 1681 C CA . LEU A 1 205 ? -10.224 4.869 -15.133 1.00 96.06 205 LEU A CA 1
ATOM 1682 C C . LEU A 1 205 ? -10.931 3.516 -15.043 1.00 96.06 205 LEU A C 1
ATOM 1684 O O . LEU A 1 205 ? -12.156 3.469 -14.973 1.00 96.06 205 LEU A O 1
ATOM 1688 N N . GLU A 1 206 ? -10.168 2.425 -15.026 1.00 96.94 206 GLU A N 1
ATOM 1689 C CA . GLU A 1 206 ? -10.697 1.074 -14.845 1.00 96.94 206 GLU A CA 1
ATOM 1690 C C . GLU A 1 206 ? -11.347 0.919 -13.462 1.00 96.94 206 GLU A C 1
ATOM 1692 O O . GLU A 1 206 ? -12.495 0.482 -13.377 1.00 96.94 206 GLU A O 1
ATOM 1697 N N . LEU A 1 207 ? -10.682 1.375 -12.396 1.00 97.06 207 LEU A N 1
ATOM 1698 C CA . LEU A 1 207 ? -11.224 1.369 -11.034 1.00 97.06 207 LEU A CA 1
ATOM 1699 C C . LEU A 1 207 ? -12.481 2.239 -10.912 1.00 97.06 207 LEU A C 1
ATOM 1701 O O . LEU A 1 207 ? -13.480 1.790 -10.349 1.00 97.06 207 LEU A O 1
ATOM 1705 N N . GLU A 1 208 ? -12.475 3.447 -11.488 1.00 96.06 208 GLU A N 1
ATOM 1706 C CA . GLU A 1 208 ? -13.656 4.322 -11.514 1.00 96.06 208 GLU A CA 1
ATOM 1707 C C . GLU A 1 208 ? -14.826 3.686 -12.288 1.00 96.06 208 GLU A C 1
ATOM 1709 O O . GLU A 1 208 ? -15.989 3.879 -11.930 1.00 96.06 208 GLU A O 1
ATOM 1714 N N . ARG A 1 209 ? -14.541 2.891 -13.328 1.00 96.75 209 ARG A N 1
ATOM 1715 C CA . ARG A 1 209 ? -15.557 2.164 -14.103 1.00 96.75 209 ARG A CA 1
ATOM 1716 C C . ARG A 1 209 ? -16.112 0.950 -13.357 1.00 96.75 209 ARG A C 1
ATOM 1718 O O . ARG A 1 209 ? -17.294 0.654 -13.503 1.00 96.75 209 ARG A O 1
ATOM 1725 N N . MET A 1 210 ? -15.279 0.249 -12.591 1.00 95.69 210 MET A N 1
ATOM 1726 C CA . MET A 1 210 ? -15.672 -0.949 -11.841 1.00 95.69 210 MET A CA 1
ATOM 1727 C C . MET A 1 210 ? -16.417 -0.617 -10.546 1.00 95.69 210 MET A C 1
ATOM 1729 O O . MET A 1 210 ? -17.427 -1.245 -10.241 1.00 95.69 210 MET A O 1
ATOM 1733 N N . PHE A 1 211 ? -15.925 0.364 -9.787 1.00 96.00 211 PHE A N 1
ATOM 1734 C CA . PHE A 1 211 ? -16.397 0.654 -8.428 1.00 96.00 211 PHE A CA 1
ATOM 1735 C C . PHE A 1 211 ? -17.133 1.996 -8.306 1.00 96.00 211 PHE A C 1
ATOM 1737 O O . PHE A 1 211 ? -17.726 2.284 -7.266 1.00 96.00 211 PHE A O 1
ATOM 1744 N N . GLY A 1 212 ? -17.135 2.812 -9.362 1.00 95.62 212 GLY A N 1
ATOM 1745 C CA . GLY A 1 212 ? -17.707 4.154 -9.361 1.00 95.62 212 GLY A CA 1
ATOM 1746 C C . GLY A 1 212 ? -16.707 5.224 -8.920 1.00 95.62 212 GLY A C 1
ATOM 1747 O O . GLY A 1 212 ? -15.509 4.990 -8.789 1.00 95.62 212 GLY A O 1
ATOM 1748 N N . ARG A 1 213 ? -17.201 6.444 -8.686 1.00 96.06 213 ARG A N 1
ATOM 1749 C CA . ARG A 1 213 ? -16.366 7.598 -8.331 1.00 96.06 213 ARG A CA 1
ATOM 1750 C C . ARG A 1 213 ? -16.902 8.306 -7.096 1.00 96.06 213 ARG A C 1
ATOM 1752 O O . ARG A 1 213 ? -18.099 8.559 -6.988 1.00 96.06 213 ARG A O 1
ATOM 1759 N N . ARG A 1 214 ? -16.000 8.707 -6.197 1.00 96.19 214 ARG A N 1
ATOM 1760 C CA . ARG A 1 214 ? -16.306 9.552 -5.032 1.00 96.19 214 ARG A CA 1
ATOM 1761 C C . ARG A 1 214 ? -15.424 10.791 -5.028 1.00 96.19 214 ARG A C 1
ATOM 1763 O O . ARG A 1 214 ? -14.215 10.690 -5.203 1.00 96.19 214 ARG A O 1
ATOM 1770 N N . LYS A 1 215 ? -16.025 11.966 -4.801 1.00 95.19 215 LYS A N 1
ATOM 1771 C CA . LYS A 1 215 ? -15.319 13.265 -4.825 1.00 95.19 215 LYS A CA 1
ATOM 1772 C C . LYS A 1 215 ? -14.198 13.363 -3.784 1.00 95.19 215 LYS A C 1
ATOM 1774 O O . LYS A 1 215 ? -13.237 14.085 -4.005 1.00 95.19 215 LYS A O 1
ATOM 1779 N N . GLN A 1 216 ? -14.339 12.648 -2.670 1.00 95.19 216 GLN A N 1
ATOM 1780 C CA . GLN A 1 216 ? -13.394 12.645 -1.550 1.00 95.19 216 GLN A CA 1
ATOM 1781 C C . GLN A 1 216 ? -12.249 11.636 -1.737 1.00 95.19 216 GLN A C 1
ATOM 1783 O O . GLN A 1 216 ? -11.367 11.570 -0.893 1.00 95.19 216 GLN A O 1
ATOM 1788 N N . CYS A 1 217 ? -12.252 10.843 -2.813 1.00 95.94 217 CYS A N 1
ATOM 1789 C CA . CYS A 1 217 ? -11.233 9.831 -3.066 1.00 95.94 217 CYS A CA 1
ATOM 1790 C C . CYS A 1 217 ? -10.322 10.275 -4.204 1.00 95.94 217 CYS A C 1
ATOM 1792 O O . CYS A 1 217 ? -10.796 10.637 -5.285 1.00 95.94 217 CYS A O 1
ATOM 1794 N N . ASN A 1 218 ? -9.010 10.186 -3.987 1.00 93.56 218 ASN A N 1
ATOM 1795 C CA . ASN A 1 218 ? -8.019 10.511 -5.003 1.00 93.56 218 ASN A CA 1
ATOM 1796 C C . ASN A 1 218 ? -6.966 9.406 -5.148 1.00 93.56 218 ASN A C 1
ATOM 1798 O O . ASN A 1 218 ? -6.595 8.739 -4.183 1.00 93.56 218 ASN A O 1
ATOM 1802 N N . LEU A 1 219 ? -6.488 9.251 -6.378 1.00 92.38 219 LEU A N 1
ATOM 1803 C CA . LEU A 1 219 ? -5.346 8.426 -6.749 1.00 92.38 219 LEU A CA 1
ATOM 1804 C C . LEU A 1 219 ? -4.317 9.385 -7.356 1.00 92.38 219 LEU A C 1
ATOM 1806 O O . LEU A 1 219 ? -4.526 9.878 -8.469 1.00 92.38 219 LEU A O 1
ATOM 1810 N N . SER A 1 220 ? -3.287 9.730 -6.575 1.00 78.56 220 SER A N 1
ATOM 1811 C CA . SER A 1 220 ? -2.329 10.819 -6.850 1.00 78.56 220 SER A CA 1
ATOM 1812 C C . SER A 1 220 ? -0.874 10.387 -6.736 1.00 78.56 220 SER A C 1
ATOM 1814 O O . SER A 1 220 ? -0.583 9.715 -5.720 1.00 78.56 220 SER A O 1
#